Protein AF-0000000084639837 (afdb_homodimer)

Nearest PDB structures (foldseek):
  6lum-assembly1_D  TM=9.456E-01  e=7.057E-13  Mycolicibacterium smegmatis MC2 51
  6lum-assembly1_N  TM=9.485E-01  e=2.756E-12  Mycolicibacterium smegmatis MC2 51
  2ws3-assembly3_D  TM=8.791E-01  e=2.686E-02  Escherichia coli
  2wdq-assembly3_H  TM=8.501E-01  e=2.178E-02  Escherichia coli
  2wu5-assembly1_H  TM=8.515E-01  e=2.983E-02  Escherichia coli

Foldseek 3Di:
DVVVVVVLVVLLVVLVVVLVVLVVVVQCQQQPNPNHVVPDDLVVLVVQLVDPVSLVSVLSNLLSVLSNVLSVVLVVLVVPPDDPVSNVVSNVVSVVVSVVSSVVVNCCSNPPDSPPD/DVVVVVVLVVLLVVLVVVLVVLVVVVQCQQQPNPNHVVPDDLVVLVVQLVDPVSLVSVLSNLLSVLSNVLSVVLVVLVVPPDDPVSNVVVNVVSVVVSVVSSVVVNCCSNPPDSPPD

Sequence (234 aa):
MPNFEKYAWLFMRFSGVVVVFLALGHLFIGLMWENGVYRIDFNYVAQRWSSPFWQTWDLLLLWLAQLHGGNGLRVIIDDYSRKDSTRFWLNSLLVVSIVFTLALGSYVLLTFDANISMPNFEKYAWLFMRFSGVVVVFLALGHLFIGLMWENGVYRIDFNYVAQRWSSPFWQTWDLLLLWLAQLHGGNGLRVIIDDYSRKDSTRFWLNSLLVVSIVFTLALGSYVLLTFDANIS

Solvent-accessible surface area (backbone atoms only — not comparable to full-atom values): 12714 Å² total; per-residue (Å²): 116,68,64,58,54,54,53,50,52,52,45,46,55,52,39,48,57,51,38,52,54,48,51,52,50,51,48,43,49,45,58,52,44,87,66,14,60,80,56,45,28,51,67,47,53,40,55,45,53,69,33,69,67,51,41,50,52,51,48,49,43,52,53,42,48,49,52,44,51,49,51,52,48,51,52,48,44,66,72,68,46,86,45,70,66,58,40,50,53,54,50,50,52,50,53,50,52,49,52,50,49,52,51,50,52,49,50,51,57,75,61,64,63,76,77,71,119,117,67,65,58,54,53,53,49,53,51,45,47,55,53,40,48,55,52,40,52,56,49,50,51,52,51,49,43,49,45,58,53,45,87,64,13,60,78,54,44,27,52,66,48,54,41,56,43,55,68,33,71,66,50,41,50,52,52,47,50,43,51,52,42,47,50,51,45,52,49,50,51,47,49,54,50,45,66,72,67,47,86,46,69,66,58,41,49,53,54,50,50,53,49,52,50,52,50,51,51,50,52,50,50,53,49,49,50,57,74,60,65,61,76,75,72,119

InterPro domains:
  IPR000701 Succinate dehydrogenase/fumarate reductase type B, transmembrane subunit [PF01127] (6-103)
  IPR034804 Fumarate reductase/succinate dehydrogenase, transmembrane subunit [G3DSA:1.20.1300.10] (3-111)
  IPR034804 Fumarate reductase/succinate dehydrogenase, transmembrane subunit [SSF81343] (1-113)

Secondary structure (DSSP, 8-state):
-HHHHHHHHHHHHHHHHHHHHHHHHHHHHHHTSTTGGGG-SHHHHHHHHHSHHHHHHHHHHHHHHHHHHHHHHHHHHHHH--SHHHHHHHHHHHHHHHHHHHHHHHHHHHH--TT--/-HHHHHHHHHHHHHHHHHHHHHHHHHHHHHHTSTTGGGG-SHHHHHHHHHSHHHHHHHHHHHHHHHHHHHHHHHHHHHHH--SHHHHHHHHHHHHHHHHHHHHHHHHHHHH--TT--

Organism: NCBI:txid1299332

pLDDT: mean 92.13, std 10.23, range [36.84, 98.81]

Structure (mmCIF, N/CA/C/O backbone):
data_AF-0000000084639837-model_v1
#
loop_
_entity.id
_entity.type
_entity.pdbx_description
1 polymer 'Succinate dehydrogenase/Fumarate reductase transmembrane subunit'
#
loop_
_atom_site.group_PDB
_atom_site.id
_atom_site.type_symbol
_atom_site.label_atom_id
_atom_site.label_alt_id
_atom_site.label_comp_id
_atom_site.label_asym_id
_atom_site.label_entity_id
_atom_site.label_seq_id
_atom_site.pdbx_PDB_ins_code
_atom_site.Cartn_x
_atom_site.Cartn_y
_atom_site.Cartn_z
_atom_site.occupancy
_atom_site.B_iso_or_equiv
_atom_site.auth_seq_id
_atom_site.auth_comp_id
_atom_site.auth_asym_id
_atom_site.auth_atom_id
_atom_site.pdbx_PDB_model_num
ATOM 1 N N . MET A 1 1 ? -0.105 -28.938 4.812 1 59.28 1 MET A N 1
ATOM 2 C CA . MET A 1 1 ? -1.104 -27.984 5.277 1 59.28 1 MET A CA 1
ATOM 3 C C . MET A 1 1 ? -1.884 -27.391 4.102 1 59.28 1 MET A C 1
ATOM 5 O O . MET A 1 1 ? -1.521 -26.344 3.568 1 59.28 1 MET A O 1
ATOM 9 N N . PRO A 1 2 ? -2.285 -28.203 3.352 1 71.44 2 PRO A N 1
ATOM 10 C CA . PRO A 1 2 ? -2.98 -27.891 2.098 1 71.44 2 PRO A CA 1
ATOM 11 C C . PRO A 1 2 ? -4.129 -26.906 2.285 1 71.44 2 PRO A C 1
ATOM 13 O O . PRO A 1 2 ? -4.312 -26.016 1.461 1 71.44 2 PRO A O 1
ATOM 16 N N . ASN A 1 3 ? -4.656 -26.984 3.35 1 92.56 3 ASN A N 1
ATOM 17 C CA . ASN A 1 3 ? -5.824 -26.141 3.582 1 92.56 3 ASN A CA 1
ATOM 18 C C . ASN A 1 3 ? -5.422 -24.688 3.83 1 92.56 3 ASN A C 1
ATOM 20 O O . ASN A 1 3 ? -6.074 -23.766 3.338 1 92.56 3 ASN A O 1
ATOM 24 N N . PHE A 1 4 ? -4.277 -24.516 4.504 1 93.25 4 PHE A N 1
ATOM 25 C CA . PHE A 1 4 ? -3.82 -23.156 4.793 1 93.25 4 PHE A CA 1
ATOM 26 C C . PHE A 1 4 ? -3.506 -22.406 3.508 1 93.25 4 PHE A C 1
ATOM 28 O O . PHE A 1 4 ? -3.912 -21.266 3.34 1 93.25 4 PHE A O 1
ATOM 35 N N . GLU A 1 5 ? -2.877 -23.062 2.561 1 94.44 5 GLU A N 1
ATOM 36 C CA . GLU A 1 5 ? -2.471 -22.406 1.319 1 94.44 5 GLU A CA 1
ATOM 37 C C . GLU A 1 5 ? -3.682 -22.031 0.473 1 94.44 5 GLU A C 1
ATOM 39 O O . GLU A 1 5 ? -3.664 -21.016 -0.225 1 94.44 5 GLU A O 1
ATOM 44 N N . LYS A 1 6 ? -4.629 -22.859 0.496 1 96.69 6 LYS A N 1
ATOM 45 C CA . LYS A 1 6 ? -5.863 -22.531 -0.207 1 96.69 6 LYS A CA 1
ATOM 46 C C . LYS A 1 6 ? -6.492 -21.25 0.35 1 96.69 6 LYS A C 1
ATOM 48 O O . LYS A 1 6 ? -6.875 -20.359 -0.408 1 96.69 6 LYS A O 1
ATOM 53 N N . TYR A 1 7 ? -6.613 -21.156 1.659 1 96.69 7 TYR A N 1
ATOM 54 C CA . TYR A 1 7 ? -7.227 -19.984 2.279 1 96.69 7 TYR A CA 1
ATOM 55 C C . TYR A 1 7 ? -6.336 -18.75 2.135 1 96.69 7 TYR A C 1
ATOM 57 O O . TYR A 1 7 ? -6.832 -17.641 2.014 1 96.69 7 TYR A O 1
ATOM 65 N N . ALA A 1 8 ? -5.051 -19.016 2.154 1 96.62 8 ALA A N 1
ATOM 66 C CA . ALA A 1 8 ? -4.125 -17.906 1.914 1 96.62 8 ALA A CA 1
ATOM 67 C C . ALA A 1 8 ? -4.273 -17.359 0.496 1 96.62 8 ALA A C 1
ATOM 69 O O . ALA A 1 8 ? -4.207 -16.156 0.279 1 96.62 8 ALA A O 1
ATOM 70 N N . TRP A 1 9 ? -4.43 -18.266 -0.372 1 97.12 9 TRP A N 1
ATOM 71 C CA . TRP A 1 9 ? -4.641 -17.891 -1.768 1 97.12 9 TRP A CA 1
ATOM 72 C C . TRP A 1 9 ? -5.914 -17.062 -1.924 1 97.12 9 TRP A C 1
ATOM 74 O O . TRP A 1 9 ? -5.91 -16.031 -2.592 1 97.12 9 TRP A O 1
ATOM 84 N N . LEU A 1 10 ? -6.957 -17.484 -1.324 1 97.44 10 LEU A N 1
ATOM 85 C CA . LEU A 1 10 ? -8.219 -16.766 -1.357 1 97.44 10 LEU A CA 1
ATOM 86 C C . LEU A 1 10 ? -8.086 -15.414 -0.664 1 97.44 10 LEU A C 1
ATOM 88 O O . LEU A 1 10 ? -8.609 -14.406 -1.152 1 97.44 10 LEU A O 1
ATOM 92 N N . PHE A 1 11 ? -7.418 -15.422 0.421 1 98.5 11 PHE A N 1
ATOM 93 C CA . PHE A 1 11 ? -7.188 -14.188 1.165 1 98.5 11 PHE A CA 1
ATOM 94 C C . PHE A 1 11 ? -6.461 -13.164 0.303 1 98.5 11 PHE A C 1
ATOM 96 O O . PHE A 1 11 ? -6.812 -11.977 0.304 1 98.5 11 PHE A O 1
ATOM 103 N N . MET A 1 12 ? -5.492 -13.547 -0.444 1 98.44 12 MET A N 1
ATOM 104 C CA . MET A 1 12 ? -4.715 -12.648 -1.291 1 98.44 12 MET A CA 1
ATOM 105 C C . MET A 1 12 ? -5.598 -12 -2.354 1 98.44 12 MET A C 1
ATOM 107 O O . MET A 1 12 ? -5.473 -10.805 -2.627 1 98.44 12 MET A O 1
ATOM 111 N N . ARG A 1 13 ? -6.469 -12.766 -2.881 1 98.06 13 ARG A N 1
ATOM 112 C CA . ARG A 1 13 ? -7.375 -12.234 -3.898 1 98.06 13 ARG A CA 1
ATOM 113 C C . ARG A 1 13 ? -8.367 -11.258 -3.289 1 98.06 13 ARG A C 1
ATOM 115 O O . ARG A 1 13 ? -8.547 -10.148 -3.793 1 98.06 13 ARG A O 1
ATOM 122 N N . PHE A 1 14 ? -8.938 -11.633 -2.176 1 98.19 14 PHE A N 1
ATOM 123 C CA . PHE A 1 14 ? -9.922 -10.781 -1.523 1 98.19 14 PHE A CA 1
ATOM 124 C C . PHE A 1 14 ? -9.273 -9.508 -0.994 1 98.19 14 PHE A C 1
ATOM 126 O O . PHE A 1 14 ? -9.758 -8.406 -1.263 1 98.19 14 PHE A O 1
ATOM 133 N N . SER A 1 15 ? -8.219 -9.641 -0.305 1 98.56 15 SER A N 1
ATOM 134 C CA . SER A 1 15 ? -7.559 -8.477 0.275 1 98.56 15 SER A CA 1
ATOM 135 C C . SER A 1 15 ? -6.988 -7.566 -0.81 1 98.56 15 SER A C 1
ATOM 137 O O . SER A 1 15 ? -7 -6.344 -0.667 1 98.56 15 SER A O 1
ATOM 139 N N . GLY A 1 16 ? -6.539 -8.195 -1.881 1 98.19 16 GLY A N 1
ATOM 140 C CA . GLY A 1 16 ? -6.051 -7.383 -2.984 1 98.19 16 GLY A CA 1
ATOM 141 C C . GLY A 1 16 ? -7.102 -6.441 -3.545 1 98.19 16 GLY A C 1
ATOM 142 O O . GLY A 1 16 ? -6.832 -5.262 -3.766 1 98.19 16 GLY A O 1
ATOM 143 N N . VAL A 1 17 ? -8.258 -6.941 -3.732 1 98.12 17 VAL A N 1
ATOM 144 C CA . VAL A 1 17 ? -9.359 -6.141 -4.266 1 98.12 17 VAL A CA 1
ATOM 145 C C . VAL A 1 17 ? -9.719 -5.031 -3.279 1 98.12 17 VAL A C 1
ATOM 147 O O . VAL A 1 17 ? -9.836 -3.865 -3.664 1 98.12 17 VAL A O 1
ATOM 150 N N . VAL A 1 18 ? -9.828 -5.367 -2.074 1 98.38 18 VAL A N 1
ATOM 151 C CA . VAL A 1 18 ? -10.25 -4.41 -1.056 1 98.38 18 VAL A CA 1
ATOM 152 C C . VAL A 1 18 ? -9.172 -3.348 -0.868 1 98.38 18 VAL A C 1
ATOM 154 O O . VAL A 1 18 ? -9.477 -2.156 -0.768 1 98.38 18 VAL A O 1
ATOM 157 N N . VAL A 1 19 ? -7.953 -3.736 -0.873 1 98.56 19 VAL A N 1
ATOM 158 C CA . VAL A 1 19 ? -6.855 -2.803 -0.634 1 98.56 19 VAL A CA 1
ATOM 159 C C . VAL A 1 19 ? -6.758 -1.815 -1.795 1 98.56 19 VAL A C 1
ATOM 161 O O . VAL A 1 19 ? -6.477 -0.632 -1.589 1 98.56 19 VAL A O 1
ATOM 164 N N . VAL A 1 20 ? -7 -2.264 -2.994 1 97.5 20 VAL A N 1
ATOM 165 C CA . VAL A 1 20 ? -6.953 -1.348 -4.129 1 97.5 20 VAL A CA 1
ATOM 166 C C . VAL A 1 20 ? -8.023 -0.271 -3.973 1 97.5 20 VAL A C 1
ATOM 168 O O . VAL A 1 20 ? -7.754 0.916 -4.176 1 97.5 20 VAL A O 1
ATOM 171 N N . PHE A 1 21 ? -9.156 -0.626 -3.568 1 96.62 21 PHE A N 1
ATOM 172 C CA . PHE A 1 21 ? -10.234 0.335 -3.357 1 96.62 21 PHE A CA 1
ATOM 173 C C . PHE A 1 21 ? -9.891 1.286 -2.217 1 96.62 21 PHE A C 1
ATOM 175 O O . PHE A 1 21 ? -10.062 2.5 -2.342 1 96.62 21 PHE A O 1
ATOM 182 N N . LEU A 1 22 ? -9.422 0.796 -1.147 1 98.12 22 LEU A N 1
ATOM 183 C CA . LEU A 1 22 ? -9.094 1.608 0.02 1 98.12 22 LEU A CA 1
ATOM 184 C C . LEU A 1 22 ? -7.926 2.539 -0.278 1 98.12 22 LEU A C 1
ATOM 186 O O . LEU A 1 22 ? -7.926 3.699 0.141 1 98.12 22 LEU A O 1
ATOM 190 N N . ALA A 1 23 ? -6.941 1.998 -0.972 1 96.75 23 ALA A N 1
ATOM 191 C CA . ALA A 1 23 ? -5.746 2.781 -1.275 1 96.75 23 ALA A CA 1
ATOM 192 C C . ALA A 1 23 ? -6.062 3.904 -2.258 1 96.75 23 ALA A C 1
ATOM 194 O O . ALA A 1 23 ? -5.598 5.035 -2.088 1 96.75 23 ALA A O 1
ATOM 195 N N . LEU A 1 24 ? -6.848 3.629 -3.268 1 95.62 24 LEU A N 1
ATOM 196 C CA . LEU A 1 24 ? -7.238 4.664 -4.223 1 95.62 24 LEU A CA 1
ATOM 197 C C . LEU A 1 24 ? -8.086 5.738 -3.545 1 95.62 24 LEU A C 1
ATOM 199 O O . LEU A 1 24 ? -7.922 6.926 -3.824 1 95.62 24 LEU A O 1
ATOM 203 N N . GLY A 1 25 ? -9.008 5.328 -2.703 1 94.06 25 GLY A N 1
ATOM 204 C CA . GLY A 1 25 ? -9.758 6.293 -1.919 1 94.06 25 GLY A CA 1
ATOM 205 C C . GLY A 1 25 ? -8.875 7.145 -1.022 1 94.06 25 GLY A C 1
ATOM 206 O O . GLY A 1 25 ? -9.078 8.359 -0.919 1 94.06 25 GLY A O 1
ATOM 207 N N . HIS A 1 26 ? -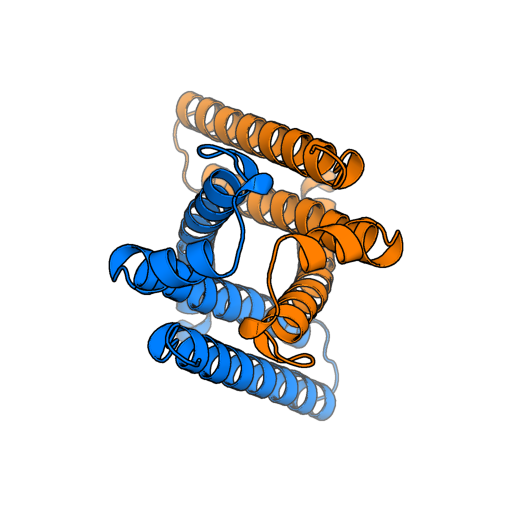7.949 6.527 -0.359 1 94.38 26 HIS A N 1
ATOM 208 C CA . HIS A 1 26 ? -6.996 7.223 0.495 1 94.38 26 HIS A CA 1
ATOM 209 C C . HIS A 1 26 ? -6.211 8.266 -0.292 1 94.38 26 HIS A C 1
ATOM 211 O O . HIS A 1 26 ? -6.086 9.414 0.145 1 94.38 26 HIS A O 1
ATOM 217 N N . LEU A 1 27 ? -5.734 7.91 -1.479 1 93.44 27 LEU A N 1
ATOM 218 C CA . LEU A 1 27 ? -4.965 8.828 -2.312 1 93.44 27 LEU A CA 1
ATOM 219 C C . LEU A 1 27 ? -5.852 9.953 -2.842 1 93.44 27 LEU A C 1
ATOM 221 O O . LEU A 1 27 ? -5.438 11.109 -2.869 1 93.44 27 LEU A O 1
ATOM 225 N N . PHE A 1 28 ? -7.043 9.578 -3.275 1 90.12 28 PHE A N 1
ATOM 226 C CA . PHE A 1 28 ? -7.965 10.578 -3.809 1 90.12 28 PHE A CA 1
ATOM 227 C C . PHE A 1 28 ? -8.273 11.641 -2.76 1 90.12 28 PHE A C 1
ATOM 229 O O . PHE A 1 28 ? -8.188 12.836 -3.037 1 90.12 28 PHE A O 1
ATOM 236 N N . ILE A 1 29 ? -8.562 11.258 -1.601 1 89 29 ILE A N 1
ATOM 237 C CA . ILE A 1 29 ? -8.906 12.172 -0.521 1 89 29 ILE A CA 1
ATOM 238 C C . ILE A 1 29 ? -7.684 13 -0.131 1 89 29 ILE A C 1
ATOM 240 O O . ILE A 1 29 ? -7.789 14.203 0.099 1 89 29 ILE A O 1
ATOM 244 N N . GLY A 1 30 ? -6.52 12.422 -0.066 1 87.44 30 GLY A N 1
ATOM 245 C CA . GLY A 1 30 ? -5.309 13.109 0.347 1 87.44 30 GLY A CA 1
ATOM 246 C C . GLY A 1 30 ? -4.77 14.055 -0.708 1 87.44 30 GLY A C 1
ATOM 247 O O . GLY A 1 30 ? -4.207 15.102 -0.382 1 87.44 30 GLY A O 1
ATOM 248 N N . LEU A 1 31 ? -5.09 13.797 -1.998 1 84.56 31 LEU A N 1
ATOM 249 C CA . LEU A 1 31 ? -4.434 14.555 -3.057 1 84.56 31 LEU A CA 1
ATOM 250 C C . LEU A 1 31 ? -5.414 15.5 -3.738 1 84.56 31 LEU A C 1
ATOM 252 O O . LEU A 1 31 ? -5.02 16.562 -4.242 1 84.56 31 LEU A O 1
ATOM 256 N N . MET A 1 32 ? -6.684 15.117 -3.691 1 81.31 32 MET A N 1
ATOM 257 C CA . MET A 1 32 ? -7.57 15.828 -4.609 1 81.31 32 MET A CA 1
ATOM 258 C C . MET A 1 32 ? -8.766 16.406 -3.869 1 81.31 32 MET A C 1
ATOM 260 O O . MET A 1 32 ? -9.312 17.438 -4.273 1 81.31 32 MET A O 1
ATOM 264 N N . TRP A 1 33 ? -9.195 15.68 -3 1 85.38 33 TRP A N 1
ATOM 265 C CA . TRP A 1 33 ? -10.438 16.078 -2.348 1 85.38 33 TRP A CA 1
ATOM 266 C C . TRP A 1 33 ? -10.266 17.422 -1.645 1 85.38 33 TRP A C 1
ATOM 268 O O . TRP A 1 33 ? -9.328 17.609 -0.866 1 85.38 33 TRP A O 1
ATOM 278 N N . GLU A 1 34 ? -11.227 18.391 -2.035 1 88.44 34 GLU A N 1
ATOM 279 C CA . GLU A 1 34 ? -11.156 19.75 -1.506 1 88.44 34 GLU A CA 1
ATOM 280 C C . GLU A 1 34 ? -9.805 20.391 -1.826 1 88.44 34 GLU A C 1
ATOM 282 O O . GLU A 1 34 ? -9.445 20.547 -2.996 1 88.44 34 GLU A O 1
ATOM 287 N N . ASN A 1 35 ? -8.969 20.719 -0.899 1 84.5 35 ASN A N 1
ATOM 288 C CA . ASN A 1 35 ? -7.676 21.344 -1.157 1 84.5 35 ASN A CA 1
ATOM 289 C C . ASN A 1 35 ? -6.543 20.312 -1.147 1 84.5 35 ASN A C 1
ATOM 291 O O . ASN A 1 35 ? -5.367 20.688 -1.197 1 84.5 35 ASN A O 1
ATOM 295 N N . GLY A 1 36 ? -7.031 19.125 -1.068 1 81.38 36 GLY A N 1
ATOM 296 C CA . GLY A 1 36 ? -6.062 18.031 -1.179 1 81.38 36 GLY A CA 1
ATOM 297 C C . GLY A 1 36 ? -4.934 18.141 -0.172 1 81.38 36 GLY A C 1
ATOM 298 O O . GLY A 1 36 ? -5.176 18.312 1.024 1 81.38 36 GLY A O 1
ATOM 299 N N . VAL A 1 37 ? -3.727 18.062 -0.709 1 79.38 37 VAL A N 1
ATOM 300 C CA . VAL A 1 37 ? -2.537 17.984 0.134 1 79.38 37 VAL A CA 1
ATOM 301 C C . VAL A 1 37 ? -2.342 19.297 0.874 1 79.38 37 VAL A C 1
ATOM 303 O O . VAL A 1 37 ? -1.727 19.344 1.942 1 79.38 37 VAL A O 1
ATOM 306 N N . TYR A 1 38 ? -2.947 20.406 0.472 1 82.94 38 TYR A N 1
ATOM 307 C CA . TYR A 1 38 ? -2.693 21.719 1.038 1 82.94 38 TYR A CA 1
ATOM 308 C C . TYR A 1 38 ? -3.506 21.938 2.311 1 82.94 38 TYR A C 1
ATOM 310 O O . TYR A 1 38 ? -3.223 22.844 3.088 1 82.94 38 TYR A O 1
ATOM 318 N N . ARG A 1 39 ? -4.422 21.016 2.498 1 83.69 39 ARG A N 1
ATOM 319 C CA . ARG A 1 39 ? -5.234 21.172 3.701 1 83.69 39 ARG A CA 1
ATOM 320 C C . ARG A 1 39 ? -4.684 20.312 4.844 1 83.69 39 ARG A C 1
ATOM 322 O O . ARG A 1 39 ? -5.203 20.359 5.961 1 83.69 39 ARG A O 1
ATOM 329 N N . ILE A 1 40 ? -3.754 19.547 4.504 1 78.44 40 ILE A N 1
ATOM 330 C CA . ILE A 1 40 ? -3.314 18.562 5.492 1 78.44 40 ILE A CA 1
ATOM 331 C C . ILE A 1 40 ? -2.502 19.266 6.582 1 78.44 40 ILE A C 1
ATOM 333 O O . ILE A 1 40 ? -1.454 19.844 6.305 1 78.44 40 ILE A O 1
ATOM 337 N N . ASP A 1 41 ? -3.061 19.234 7.723 1 79.38 41 ASP A N 1
ATOM 338 C CA . ASP A 1 41 ? -2.408 19.672 8.953 1 79.38 41 ASP A CA 1
ATOM 339 C C . ASP A 1 41 ? -2.896 18.875 10.156 1 79.38 41 ASP A C 1
ATOM 341 O O . ASP A 1 41 ? -3.648 17.906 10 1 79.38 41 ASP A O 1
ATOM 345 N N . PHE A 1 42 ? -2.348 19.234 11.211 1 77.44 42 PHE A N 1
ATOM 346 C CA . PHE A 1 42 ? -2.668 18.484 12.414 1 77.44 42 PHE A CA 1
ATOM 347 C C . PHE A 1 42 ? -4.172 18.469 12.664 1 77.44 42 PHE A C 1
ATOM 349 O O . PHE A 1 42 ? -4.734 17.422 13.023 1 77.44 42 PHE A O 1
ATOM 356 N N . ASN A 1 43 ? -4.742 19.594 12.477 1 82.5 43 ASN A N 1
ATOM 357 C CA . ASN A 1 43 ? -6.176 19.688 12.727 1 82.5 43 ASN A CA 1
ATOM 358 C C . ASN A 1 43 ? -6.965 18.781 11.773 1 82.5 43 ASN A C 1
ATOM 360 O O . ASN A 1 43 ? -7.965 18.188 12.172 1 82.5 43 ASN A O 1
ATOM 364 N N . TYR A 1 44 ? -6.559 18.688 10.633 1 84.62 44 TYR A N 1
ATOM 365 C CA . TYR A 1 44 ? -7.184 17.797 9.656 1 84.62 44 TYR A CA 1
ATOM 366 C C . TYR A 1 44 ? -7.074 16.344 10.086 1 84.62 44 TYR A C 1
ATOM 368 O O . TYR A 1 44 ? -8.062 15.609 10.078 1 84.62 44 TYR A O 1
ATOM 376 N N . VAL A 1 45 ? -5.898 15.969 10.5 1 83.62 45 VAL A N 1
ATOM 377 C CA . VAL A 1 45 ? -5.684 14.586 10.93 1 83.62 45 VAL A CA 1
ATOM 378 C C . VAL A 1 45 ? -6.523 14.289 12.172 1 83.62 45 VAL A C 1
ATOM 380 O O . VAL A 1 45 ? -7.148 13.234 12.266 1 83.62 45 VAL A O 1
ATOM 383 N N . ALA A 1 46 ? -6.57 15.25 13.031 1 85.25 46 ALA A N 1
ATOM 384 C CA . ALA A 1 46 ? -7.332 15.094 14.266 1 85.25 46 ALA A CA 1
ATOM 385 C C . ALA A 1 46 ? -8.82 14.938 13.977 1 85.25 46 ALA A C 1
ATOM 387 O O . ALA A 1 46 ? -9.484 14.07 14.547 1 85.25 46 ALA A O 1
ATOM 388 N N . GLN A 1 47 ? -9.281 15.719 13.117 1 87.75 47 GLN A N 1
ATOM 389 C CA . GLN A 1 47 ? -10.688 15.648 12.758 1 87.75 47 GLN A CA 1
ATOM 390 C C . GLN A 1 47 ? -11.023 14.336 12.055 1 87.75 47 GLN A C 1
ATOM 392 O O . GLN A 1 47 ? -12.047 13.711 12.352 1 87.75 47 GLN A O 1
ATOM 397 N N . ARG A 1 48 ? -10.195 13.953 11.25 1 89.44 48 ARG A N 1
ATOM 398 C CA . ARG A 1 48 ? -10.398 12.711 10.516 1 89.44 48 ARG A CA 1
ATOM 399 C C . ARG A 1 48 ? -10.414 11.516 11.461 1 89.44 48 ARG A C 1
ATOM 401 O O . ARG A 1 48 ? -11.305 10.664 11.383 1 89.44 48 ARG A O 1
ATOM 408 N N . TRP A 1 49 ? -9.516 11.477 12.375 1 91.56 49 TRP A N 1
ATOM 409 C CA . TRP A 1 49 ? -9.367 10.32 13.25 1 91.56 49 TRP A CA 1
ATOM 410 C C . TRP A 1 49 ? -10.344 10.391 14.422 1 91.56 49 TRP A C 1
ATOM 412 O O . TRP A 1 49 ? -10.438 9.453 15.211 1 91.56 49 TRP A O 1
ATOM 422 N N . SER A 1 50 ? 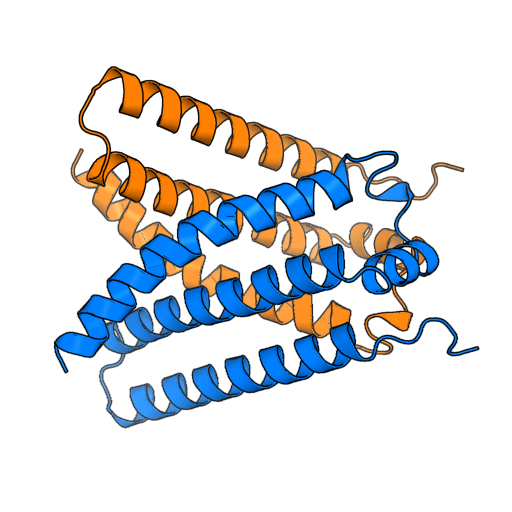-11.086 11.445 14.516 1 91.94 50 SER A N 1
ATOM 423 C CA . SER A 1 50 ? -12.188 11.492 15.469 1 91.94 50 SER A CA 1
ATOM 424 C C . SER A 1 50 ? -13.438 10.812 14.906 1 91.94 50 SER A C 1
ATOM 426 O O . SER A 1 50 ? -14.375 10.508 15.648 1 91.94 50 SER A O 1
ATOM 428 N N . SER A 1 51 ? -13.477 10.57 13.648 1 94.06 51 SER A N 1
ATOM 429 C CA . SER A 1 51 ? -14.594 9.914 12.961 1 94.06 51 SER A CA 1
ATOM 430 C C . SER A 1 51 ? -14.438 8.398 12.969 1 94.06 51 SER A C 1
ATOM 432 O O . SER A 1 51 ? -13.422 7.871 12.5 1 94.06 51 SER A O 1
ATOM 434 N N . PRO A 1 52 ? -15.484 7.641 13.391 1 94.94 52 PRO A N 1
ATOM 435 C CA . PRO A 1 52 ? -15.398 6.18 13.352 1 94.94 52 PRO A CA 1
ATOM 436 C C . PRO A 1 52 ? -15.25 5.633 11.93 1 94.94 52 PRO A C 1
ATOM 438 O O . PRO A 1 52 ? -14.602 4.605 11.727 1 94.94 52 PRO A O 1
ATOM 441 N N . PHE A 1 53 ? -15.82 6.316 11 1 96.5 53 PHE A N 1
ATOM 442 C CA . PHE A 1 53 ? -15.734 5.883 9.609 1 96.5 53 PHE A CA 1
ATOM 443 C C . PHE A 1 53 ? -14.289 5.906 9.125 1 96.5 53 PHE A C 1
ATOM 445 O O . PHE A 1 53 ? -13.781 4.898 8.617 1 96.5 53 PHE A O 1
ATOM 452 N N . TRP A 1 54 ? -13.641 6.98 9.344 1 95 54 TRP A N 1
ATOM 453 C CA . TRP A 1 54 ? -12.281 7.129 8.844 1 95 54 TRP A CA 1
ATOM 454 C C . TRP A 1 54 ? -11.305 6.281 9.648 1 95 54 TRP A C 1
ATOM 456 O O . TRP A 1 54 ? -10.32 5.77 9.109 1 95 54 TRP A O 1
ATOM 466 N N . GLN A 1 55 ? -11.578 6.121 10.906 1 95.5 55 GLN A N 1
ATOM 467 C CA . GLN A 1 55 ? -10.773 5.195 11.695 1 95.5 55 GLN A CA 1
ATOM 468 C C . GLN A 1 55 ? -10.852 3.781 11.125 1 95.5 55 GLN A C 1
ATOM 470 O O . GLN A 1 55 ? -9.828 3.109 10.984 1 95.5 55 GLN A O 1
ATOM 475 N N . THR A 1 56 ? -12.07 3.385 10.828 1 97.56 56 THR A N 1
ATOM 476 C CA . THR A 1 56 ? -12.266 2.047 10.281 1 97.56 56 THR A CA 1
ATOM 477 C C . THR A 1 56 ? -11.578 1.913 8.922 1 97.56 56 THR A C 1
ATOM 479 O O . THR A 1 56 ? -10.922 0.906 8.656 1 97.56 56 THR A O 1
ATOM 482 N N . TRP A 1 57 ? -11.688 2.941 8.117 1 98 57 TRP A N 1
ATOM 483 C CA . TRP A 1 57 ? -11.047 2.949 6.805 1 98 57 TRP A CA 1
ATOM 484 C C . TRP A 1 57 ? -9.547 2.734 6.934 1 98 57 TRP A C 1
ATOM 486 O O . TRP A 1 57 ? -8.977 1.855 6.281 1 98 57 TRP A O 1
ATOM 496 N N . ASP A 1 58 ? -8.977 3.488 7.824 1 97.06 58 ASP A N 1
ATOM 497 C CA . ASP A 1 58 ? -7.523 3.457 7.961 1 97.06 58 ASP A CA 1
ATOM 498 C C . ASP A 1 58 ? -7.066 2.168 8.641 1 97.06 58 ASP A C 1
ATOM 500 O O . ASP A 1 58 ? -5.996 1.64 8.32 1 97.06 58 ASP A O 1
ATOM 504 N N . LEU A 1 59 ? -7.863 1.656 9.539 1 97.94 59 LEU A N 1
ATOM 505 C CA . LEU A 1 59 ? -7.527 0.383 10.164 1 97.94 59 LEU A CA 1
ATOM 506 C C . LEU A 1 59 ? -7.602 -0.758 9.156 1 97.94 59 LEU A C 1
ATOM 508 O O . LEU A 1 59 ? -6.727 -1.627 9.133 1 97.94 59 LEU A O 1
ATOM 512 N N . LEU A 1 60 ? -8.641 -0.723 8.359 1 98.69 60 LEU A N 1
ATOM 513 C CA . LEU A 1 60 ? -8.766 -1.759 7.336 1 98.69 60 LEU A CA 1
ATOM 514 C C . LEU A 1 60 ? -7.598 -1.697 6.355 1 98.69 60 LEU A C 1
ATOM 516 O O . LEU A 1 60 ? -7.035 -2.73 5.988 1 98.69 60 LEU A O 1
ATOM 520 N N . LEU A 1 61 ? -7.281 -0.504 5.938 1 98.56 61 LEU A N 1
ATOM 521 C CA . LEU A 1 61 ? -6.156 -0.356 5.02 1 98.56 61 LEU A CA 1
ATOM 522 C C . LEU A 1 61 ? -4.867 -0.877 5.648 1 98.56 61 LEU A C 1
ATOM 524 O O . LEU A 1 61 ? -4.125 -1.631 5.016 1 98.56 61 LEU A O 1
ATOM 528 N N . LEU A 1 62 ? -4.637 -0.555 6.902 1 98.31 62 LEU A N 1
ATOM 529 C CA . LEU A 1 62 ? -3.436 -0.971 7.617 1 98.31 62 LEU A CA 1
ATOM 530 C C . LEU A 1 62 ? -3.379 -2.488 7.75 1 98.31 62 LEU A C 1
ATOM 532 O O . LEU A 1 62 ? -2.389 -3.113 7.363 1 98.31 62 LEU A O 1
ATOM 536 N N . TRP A 1 63 ? -4.434 -3.107 8.18 1 98.75 63 TRP A N 1
ATOM 537 C CA . TRP A 1 63 ? -4.449 -4.535 8.477 1 98.75 63 TRP A CA 1
ATOM 538 C C . TRP A 1 63 ? -4.398 -5.359 7.191 1 98.75 63 TRP A C 1
ATOM 540 O O . TRP A 1 63 ? -3.605 -6.297 7.074 1 98.75 63 TRP A O 1
ATOM 550 N N . LEU A 1 64 ? -5.188 -5.02 6.277 1 98.81 64 LEU A N 1
ATOM 551 C CA . LEU A 1 64 ? -5.234 -5.812 5.055 1 98.81 64 LEU A CA 1
ATOM 552 C C . LEU A 1 64 ? -3.957 -5.637 4.238 1 98.81 64 LEU A C 1
ATOM 554 O O . LEU A 1 64 ? -3.457 -6.594 3.645 1 98.81 64 LEU A O 1
ATOM 558 N N . ALA A 1 65 ? -3.432 -4.438 4.184 1 98.38 65 ALA A N 1
ATOM 559 C CA . ALA A 1 65 ? -2.186 -4.223 3.451 1 98.38 65 ALA A CA 1
ATOM 560 C C . ALA A 1 65 ? -1.03 -4.98 4.102 1 98.38 65 ALA A C 1
ATOM 562 O O . ALA A 1 65 ? -0.243 -5.633 3.412 1 98.38 65 ALA A O 1
ATOM 563 N N . GLN A 1 66 ? -0.944 -4.941 5.398 1 98.38 66 GLN A N 1
ATOM 564 C CA . GLN A 1 66 ? 0.156 -5.59 6.109 1 98.38 66 GLN A CA 1
ATOM 565 C C . GLN A 1 66 ? 0.065 -7.109 5.992 1 98.38 66 GLN A C 1
ATOM 567 O O . GLN A 1 66 ? 1.072 -7.781 5.766 1 98.38 66 GLN A O 1
ATOM 572 N N . LEU A 1 67 ? -1.079 -7.629 6.125 1 98.62 67 LEU A N 1
ATOM 573 C CA . LEU A 1 67 ? -1.239 -9.078 6.043 1 98.62 67 LEU A CA 1
ATOM 574 C C . LEU A 1 67 ? -1.099 -9.562 4.605 1 98.62 67 LEU A C 1
ATOM 576 O O . LEU A 1 67 ? -0.528 -10.625 4.355 1 98.62 67 LEU A O 1
ATOM 580 N N . HIS A 1 68 ? -1.615 -8.812 3.689 1 98.69 68 HIS A N 1
ATOM 581 C CA . HIS A 1 68 ? -1.428 -9.117 2.275 1 98.69 68 HIS A CA 1
ATOM 582 C C . HIS A 1 68 ? 0.052 -9.133 1.907 1 98.69 68 HIS A C 1
ATOM 584 O O . HIS A 1 68 ? 0.547 -10.125 1.36 1 98.69 68 HIS A O 1
ATOM 590 N N . GLY A 1 69 ? 0.766 -8.086 2.203 1 98.12 69 GLY A N 1
ATOM 591 C CA . GLY A 1 69 ? 2.193 -8.016 1.93 1 98.12 69 GLY A CA 1
ATOM 592 C C . GLY A 1 69 ? 2.998 -9.047 2.699 1 98.12 69 GLY A C 1
ATOM 593 O O . GLY A 1 69 ? 3.967 -9.602 2.176 1 98.12 69 GLY A O 1
ATOM 594 N N . GLY A 1 70 ? 2.643 -9.203 3.93 1 98.06 70 GLY A N 1
ATOM 595 C CA . GLY A 1 70 ? 3.307 -10.227 4.727 1 98.06 70 GLY A CA 1
ATOM 596 C C . GLY A 1 70 ? 3.184 -11.617 4.137 1 98.06 70 GLY A C 1
ATOM 597 O O . GLY A 1 70 ? 4.16 -12.367 4.102 1 98.06 70 GLY A O 1
ATOM 598 N N . ASN A 1 71 ? 1.979 -11.922 3.705 1 98.38 71 ASN A N 1
ATOM 599 C CA . ASN A 1 71 ? 1.783 -13.227 3.09 1 98.38 71 ASN A CA 1
ATOM 600 C C . ASN A 1 71 ? 2.566 -13.359 1.786 1 98.38 71 ASN A C 1
ATOM 602 O O . ASN A 1 71 ? 3.086 -14.43 1.473 1 98.38 71 ASN A O 1
ATOM 606 N N . GLY A 1 72 ? 2.58 -12.32 1.012 1 97.88 72 GLY A N 1
ATOM 607 C CA . GLY A 1 72 ? 3.414 -12.336 -0.179 1 97.88 72 GLY A CA 1
ATOM 608 C C . GLY A 1 72 ? 4.879 -12.594 0.122 1 97.88 72 GLY A C 1
ATOM 609 O O . GLY A 1 72 ? 5.523 -13.398 -0.55 1 97.88 72 GLY A O 1
ATOM 610 N N . LEU A 1 73 ? 5.402 -11.961 1.08 1 98.31 73 LEU A N 1
ATOM 611 C CA . LEU A 1 73 ? 6.801 -12.141 1.452 1 98.31 73 LEU A CA 1
ATOM 612 C C . LEU A 1 73 ? 7.051 -13.539 1.991 1 98.31 73 LEU A C 1
ATOM 614 O O . LEU A 1 73 ? 8.117 -14.125 1.759 1 98.31 73 LEU A O 1
ATOM 618 N N . ARG A 1 74 ? 6.078 -13.984 2.75 1 98.38 74 ARG A N 1
ATOM 619 C CA . ARG A 1 74 ? 6.191 -15.352 3.234 1 98.38 74 ARG A CA 1
ATOM 620 C C . ARG A 1 74 ? 6.379 -16.328 2.076 1 98.38 74 ARG A C 1
ATOM 622 O O . ARG A 1 74 ? 7.207 -17.234 2.148 1 98.38 74 ARG A O 1
ATOM 629 N N . VAL A 1 75 ? 5.609 -16.141 0.989 1 97.56 75 VAL A N 1
ATOM 630 C CA . VAL A 1 75 ? 5.688 -17.016 -0.182 1 97.56 75 VAL A CA 1
ATOM 631 C C . VAL A 1 75 ? 7.066 -16.891 -0.828 1 97.56 75 VAL A C 1
ATOM 633 O O . VAL A 1 75 ? 7.68 -17.891 -1.202 1 97.56 75 VAL A O 1
ATOM 636 N N . ILE A 1 76 ? 7.547 -15.719 -0.877 1 97.94 76 ILE A N 1
ATOM 637 C CA . ILE A 1 76 ? 8.859 -15.484 -1.475 1 97.94 76 ILE A CA 1
ATOM 638 C C . ILE A 1 76 ? 9.938 -16.141 -0.618 1 97.94 76 ILE A C 1
ATOM 640 O O . ILE A 1 76 ? 10.844 -16.781 -1.143 1 97.94 76 ILE A O 1
ATOM 644 N N . ILE A 1 77 ? 9.898 -15.945 0.641 1 98 77 ILE A N 1
ATOM 645 C CA . ILE A 1 77 ? 10.844 -16.578 1.559 1 98 77 ILE A CA 1
ATOM 646 C C . ILE A 1 77 ? 10.82 -18.094 1.361 1 98 77 ILE A C 1
ATOM 648 O O . ILE A 1 77 ? 11.867 -18.734 1.262 1 98 77 ILE A O 1
ATOM 652 N N . ASP A 1 78 ? 9.625 -18.672 1.22 1 96.81 78 ASP A N 1
ATOM 653 C CA . ASP A 1 78 ? 9.461 -20.125 1.053 1 96.81 78 ASP A CA 1
ATOM 654 C C . ASP A 1 78 ? 10.055 -20.578 -0.275 1 96.81 78 ASP A C 1
ATOM 656 O O . ASP A 1 78 ? 10.641 -21.672 -0.353 1 96.81 78 ASP A O 1
ATOM 660 N N . ASP A 1 79 ? 10.016 -19.734 -1.18 1 97 79 ASP A N 1
ATOM 661 C CA . ASP A 1 79 ? 10.469 -20.109 -2.516 1 97 79 ASP A CA 1
ATOM 662 C C . ASP A 1 79 ? 11.992 -20.016 -2.625 1 97 79 ASP A C 1
ATOM 664 O O . ASP A 1 79 ? 12.609 -20.781 -3.375 1 97 79 ASP A O 1
ATOM 668 N N . TYR A 1 80 ? 12.594 -19.156 -1.832 1 96.94 80 TYR A N 1
ATOM 669 C CA . TYR A 1 80 ? 13.984 -18.828 -2.156 1 96.94 80 TYR A CA 1
ATOM 670 C C . TYR A 1 80 ? 14.914 -19.203 -1.013 1 96.94 80 TYR A C 1
ATOM 672 O O . TYR A 1 80 ? 16.141 -19.203 -1.171 1 96.94 80 TYR A O 1
ATOM 680 N N . SER A 1 81 ? 14.328 -19.5 0.132 1 97.38 81 SER A N 1
ATOM 681 C CA . SER A 1 81 ? 15.18 -19.938 1.232 1 97.38 81 SER A CA 1
ATOM 682 C C . SER A 1 81 ? 15.625 -21.391 1.045 1 97.38 81 SER A C 1
ATOM 684 O O . SER A 1 81 ? 14.789 -22.297 0.94 1 97.38 81 SER A O 1
ATOM 686 N N . ARG A 1 82 ? 16.922 -21.641 1.188 1 97.25 82 ARG A N 1
ATOM 687 C CA . ARG A 1 82 ? 17.484 -22.984 0.969 1 97.25 82 ARG A CA 1
ATOM 688 C C . ARG A 1 82 ? 17.734 -23.688 2.293 1 97.25 82 ARG A C 1
ATOM 690 O O . ARG A 1 82 ? 17.719 -24.922 2.357 1 97.25 82 ARG A O 1
ATOM 697 N N . LYS A 1 83 ? 18.125 -22.875 3.311 1 98.06 83 LYS A N 1
ATOM 698 C CA . LYS A 1 83 ? 18.422 -23.438 4.625 1 98.06 83 LYS A CA 1
ATOM 699 C C . LYS A 1 83 ? 17.266 -23.203 5.594 1 98.06 83 LYS A C 1
ATOM 701 O O . LYS A 1 83 ? 16.641 -22.141 5.57 1 98.06 83 LYS A O 1
ATOM 706 N N . ASP A 1 84 ? 17.109 -24.156 6.41 1 97.69 84 ASP A N 1
ATOM 707 C CA . ASP A 1 84 ? 16.047 -24.047 7.406 1 97.69 84 ASP A CA 1
ATOM 708 C C . ASP A 1 84 ? 16.281 -22.859 8.344 1 97.69 84 ASP A C 1
ATOM 710 O O . ASP A 1 84 ? 15.344 -22.172 8.75 1 97.69 84 ASP A O 1
ATOM 714 N N . SER A 1 85 ? 17.453 -22.641 8.68 1 98.19 85 SER A N 1
ATOM 715 C CA . SER A 1 85 ? 17.781 -21.547 9.578 1 98.19 85 SER A CA 1
ATOM 716 C C . SER A 1 85 ? 17.453 -20.203 8.938 1 98.19 85 SER A C 1
ATOM 718 O O . SER A 1 85 ? 16.875 -19.312 9.578 1 98.19 85 SER A O 1
ATOM 720 N N . THR A 1 86 ? 17.812 -20.031 7.672 1 98.31 86 THR A N 1
ATOM 721 C CA . THR A 1 86 ? 17.484 -18.812 6.938 1 98.31 86 THR A CA 1
ATOM 722 C C . THR A 1 86 ? 15.984 -18.594 6.887 1 98.31 86 THR A C 1
ATOM 724 O O . THR A 1 86 ? 15.5 -17.5 7.168 1 98.31 86 THR A O 1
ATOM 727 N N . ARG A 1 87 ? 15.258 -19.609 6.598 1 98.44 87 ARG A N 1
ATOM 728 C CA . ARG A 1 87 ? 13.805 -19.547 6.523 1 98.44 87 ARG A CA 1
ATOM 729 C C . ARG A 1 87 ? 13.203 -19.156 7.871 1 98.44 87 ARG A C 1
ATOM 731 O O . ARG A 1 87 ? 12.305 -18.312 7.93 1 98.44 87 ARG A O 1
ATOM 738 N N . PHE A 1 88 ? 13.766 -19.766 8.914 1 98.62 88 PHE A N 1
ATOM 739 C CA . PHE A 1 88 ? 13.289 -19.484 10.258 1 98.62 88 PHE A CA 1
ATOM 740 C C . PHE A 1 88 ? 13.508 -18.016 10.609 1 98.62 88 PHE A C 1
ATOM 742 O O . PHE A 1 88 ? 12.578 -17.328 11.047 1 98.62 88 PHE A O 1
ATOM 749 N N . TRP A 1 89 ? 14.633 -17.531 10.398 1 98.31 89 TRP A N 1
ATOM 750 C CA . TRP A 1 89 ? 14.969 -16.172 10.844 1 98.31 89 TRP A CA 1
ATOM 751 C C . TRP A 1 89 ? 14.25 -15.133 9.992 1 98.31 89 TRP A C 1
ATOM 753 O O . TRP A 1 89 ? 13.82 -14.094 10.5 1 98.31 89 TRP A O 1
ATOM 763 N N . LEU A 1 90 ? 14.125 -15.367 8.688 1 98.31 90 LEU A N 1
ATOM 764 C CA . LEU A 1 90 ? 13.414 -14.438 7.812 1 98.31 90 LEU A CA 1
ATOM 765 C C . LEU A 1 90 ? 11.93 -14.391 8.156 1 98.31 90 LEU A C 1
ATOM 767 O O . LEU A 1 90 ? 11.344 -13.312 8.219 1 98.31 90 LEU A O 1
ATOM 771 N N . ASN A 1 91 ? 11.391 -15.555 8.445 1 98.5 91 ASN A N 1
ATOM 772 C CA . ASN A 1 91 ? 9.977 -15.57 8.82 1 98.5 91 ASN A CA 1
ATOM 773 C C . ASN A 1 91 ? 9.758 -14.961 10.203 1 98.5 91 ASN A C 1
ATOM 775 O O . ASN A 1 91 ? 8.727 -14.336 10.453 1 98.5 91 ASN A O 1
ATOM 779 N N . SER A 1 92 ? 10.68 -15.172 11.125 1 98.69 92 SER A N 1
ATOM 780 C CA . SER A 1 92 ? 10.586 -14.539 12.438 1 98.69 92 SER A CA 1
ATOM 781 C C . SER A 1 92 ? 10.625 -13.023 12.328 1 98.69 92 SER A C 1
ATOM 783 O O . SER A 1 92 ? 9.82 -12.32 12.945 1 98.69 92 SER A O 1
ATOM 785 N N . LEU A 1 93 ? 11.57 -12.539 11.562 1 98.12 93 LEU A N 1
ATOM 786 C CA . LEU A 1 93 ? 11.672 -11.102 11.344 1 98.12 93 LEU A CA 1
ATOM 787 C C . LEU A 1 93 ? 10.391 -10.555 10.711 1 98.12 93 LEU A C 1
ATOM 789 O O . LEU A 1 93 ? 9.914 -9.484 11.094 1 98.12 93 LEU A O 1
ATOM 793 N N . LEU A 1 94 ? 9.898 -11.273 9.781 1 98.06 94 LEU A N 1
ATOM 794 C CA . LEU A 1 94 ? 8.664 -10.883 9.109 1 98.06 94 LEU A CA 1
ATOM 795 C C . LEU A 1 94 ? 7.508 -10.789 10.102 1 98.06 94 LEU A C 1
ATOM 797 O O . LEU A 1 94 ? 6.82 -9.766 10.164 1 98.06 94 LEU A O 1
ATOM 801 N N . VAL A 1 95 ? 7.281 -11.836 10.914 1 98.31 95 VAL A N 1
ATOM 802 C CA . VAL A 1 95 ? 6.172 -11.875 11.867 1 98.31 95 VAL A CA 1
ATOM 803 C C . VAL A 1 95 ? 6.328 -10.758 12.891 1 98.31 95 VAL A C 1
ATOM 805 O O . VAL A 1 95 ? 5.359 -10.078 13.227 1 98.31 95 VAL A O 1
ATOM 808 N N . VAL A 1 96 ? 7.484 -10.523 13.375 1 98 96 VAL A N 1
ATOM 809 C CA . VAL A 1 96 ? 7.742 -9.477 14.359 1 98 96 VAL A CA 1
ATOM 810 C C . VAL A 1 96 ? 7.426 -8.109 13.758 1 98 96 VAL A C 1
ATOM 812 O O . VAL A 1 96 ? 6.789 -7.273 14.406 1 98 96 VAL A O 1
ATOM 815 N N . SER A 1 97 ? 7.875 -7.906 12.555 1 96.88 97 SER A N 1
ATOM 816 C CA . SER A 1 97 ? 7.621 -6.633 11.891 1 96.88 97 SER A CA 1
ATOM 817 C C . SER A 1 97 ? 6.125 -6.395 11.703 1 96.88 97 SER A C 1
ATOM 819 O O . SER A 1 97 ? 5.637 -5.285 11.922 1 96.88 97 SER A O 1
ATOM 821 N N . ILE A 1 98 ? 5.402 -7.43 11.352 1 97.69 98 ILE A N 1
ATOM 822 C CA . ILE A 1 98 ? 3.967 -7.32 11.125 1 97.69 98 ILE A CA 1
ATOM 823 C C . ILE A 1 98 ? 3.254 -7.02 12.438 1 97.69 98 ILE A C 1
ATOM 825 O O . ILE A 1 98 ? 2.461 -6.078 12.523 1 97.69 98 ILE A O 1
ATOM 829 N N . VAL A 1 99 ? 3.543 -7.785 13.422 1 97.75 99 VAL A N 1
ATOM 830 C CA . VAL A 1 99 ? 2.885 -7.629 14.719 1 97.75 99 VAL A CA 1
ATOM 831 C C . VAL A 1 99 ? 3.199 -6.254 15.297 1 97.75 99 VAL A C 1
ATOM 833 O O . VAL A 1 99 ? 2.307 -5.566 15.805 1 97.75 99 VAL A O 1
ATOM 836 N N . PHE A 1 100 ? 4.414 -5.84 15.227 1 96.31 100 PHE A N 1
ATOM 837 C CA . PHE A 1 100 ? 4.82 -4.539 15.742 1 96.31 100 PHE A CA 1
ATOM 838 C C . PHE A 1 100 ? 4.07 -3.416 15.039 1 96.31 100 PHE A C 1
ATOM 840 O O . PHE A 1 100 ? 3.486 -2.547 15.688 1 96.31 100 PHE A O 1
ATOM 847 N N . THR A 1 101 ? 4.055 -3.453 13.766 1 95.69 101 THR A N 1
ATOM 848 C CA . THR A 1 101 ? 3.432 -2.393 12.977 1 95.69 101 THR A CA 1
ATOM 849 C C . THR A 1 101 ? 1.924 -2.359 13.203 1 95.69 101 THR A C 1
ATOM 851 O O . THR A 1 101 ? 1.34 -1.287 13.375 1 95.69 101 THR A O 1
ATOM 854 N N . LEU A 1 102 ? 1.297 -3.477 13.211 1 97.38 102 LEU A N 1
ATOM 855 C CA . LEU A 1 102 ? -0.147 -3.529 13.414 1 97.38 102 LEU A CA 1
ATOM 856 C C . LEU A 1 102 ? -0.518 -3.062 14.82 1 97.38 102 LEU A C 1
ATOM 858 O O . LEU A 1 102 ? -1.485 -2.318 14.992 1 97.38 102 LEU A O 1
ATOM 862 N N . ALA A 1 103 ? 0.251 -3.486 15.766 1 96.56 103 ALA A N 1
ATOM 863 C CA . ALA A 1 103 ? -0.016 -3.062 17.141 1 96.56 103 ALA A CA 1
ATOM 864 C C . ALA A 1 103 ? 0.195 -1.56 17.297 1 96.56 103 ALA A C 1
ATOM 866 O O . ALA A 1 103 ? -0.665 -0.86 17.844 1 96.56 103 ALA A O 1
ATOM 867 N N . LEU A 1 104 ? 1.289 -1.072 16.828 1 93.12 104 LEU A N 1
ATOM 868 C CA . LEU A 1 104 ? 1.614 0.344 16.953 1 93.12 104 LEU A CA 1
ATOM 869 C C . LEU A 1 104 ? 0.627 1.202 16.172 1 93.12 104 LEU A C 1
ATOM 871 O O . LEU A 1 104 ? 0.118 2.199 16.688 1 93.12 104 LEU A O 1
ATOM 875 N N . GLY A 1 105 ? 0.392 0.845 14.914 1 93.75 105 GLY A N 1
ATOM 876 C CA . GLY A 1 105 ? -0.546 1.602 14.102 1 93.75 105 GLY A CA 1
ATOM 877 C C . GLY A 1 105 ? -1.945 1.644 14.688 1 93.75 105 GLY A C 1
ATOM 878 O O . GLY A 1 105 ? -2.588 2.695 14.695 1 93.75 105 GLY A O 1
ATOM 879 N N . SER A 1 106 ? -2.369 0.47 15.148 1 95.56 106 SER A N 1
ATOM 880 C CA . SER A 1 106 ? -3.688 0.423 15.773 1 95.56 106 SER A CA 1
ATOM 881 C C . SER A 1 106 ? -3.729 1.266 17.047 1 95.56 106 SER A C 1
ATOM 883 O O . SER A 1 106 ? -4.691 1.998 17.281 1 95.56 106 SER A O 1
ATOM 885 N N . TYR A 1 107 ? -2.678 1.165 17.828 1 93.38 107 TYR A N 1
ATOM 886 C CA . TYR A 1 107 ? -2.602 1.941 19.062 1 93.38 107 TYR A CA 1
ATOM 887 C C . TYR A 1 107 ? -2.668 3.436 18.766 1 93.38 107 TYR A C 1
ATOM 889 O O . TYR A 1 107 ? -3.459 4.156 19.375 1 93.38 107 TYR A O 1
ATOM 897 N N . VAL A 1 108 ? -1.927 3.887 17.828 1 89.44 108 VAL A N 1
ATOM 898 C CA . VAL A 1 108 ? -1.859 5.309 17.5 1 89.44 108 VAL A CA 1
ATOM 899 C C . VAL A 1 108 ? -3.203 5.773 16.938 1 89.44 108 VAL A C 1
ATOM 901 O O . VAL A 1 108 ? -3.711 6.828 17.328 1 89.44 108 VAL A O 1
ATOM 904 N N . LEU A 1 109 ? -3.797 4.977 16.125 1 91 109 LEU A N 1
ATOM 905 C CA . LEU A 1 109 ? -5.043 5.352 15.477 1 91 109 LEU A CA 1
ATOM 906 C C . LEU A 1 109 ? -6.191 5.395 16.484 1 91 109 LEU A C 1
ATOM 908 O O . LEU A 1 109 ? -7.016 6.312 16.453 1 91 109 LEU A O 1
ATOM 912 N N . LEU A 1 110 ? -6.164 4.496 17.375 1 91.69 110 LEU A N 1
ATOM 913 C CA . LEU A 1 110 ? -7.328 4.34 18.25 1 91.69 110 LEU A CA 1
ATOM 914 C C . LEU A 1 110 ? -7.191 5.199 19.5 1 91.69 110 LEU A C 1
ATOM 916 O O . LEU A 1 110 ? -8.18 5.469 20.172 1 91.69 110 LEU A O 1
ATOM 920 N N . THR A 1 111 ? -5.98 5.715 19.75 1 87.06 111 THR A N 1
ATOM 921 C CA . THR A 1 111 ? -5.805 6.508 20.969 1 87.06 111 THR A CA 1
ATOM 922 C C . THR A 1 111 ? -5.41 7.941 20.625 1 87.06 111 THR A C 1
ATOM 924 O O . THR A 1 111 ? -4.992 8.703 21.5 1 87.06 111 THR A O 1
ATOM 927 N N . PHE A 1 112 ? -5.508 8.164 19.375 1 81.5 112 PHE A N 1
ATOM 928 C CA . PHE A 1 112 ? -5.129 9.516 18.953 1 81.5 112 PHE A CA 1
ATOM 929 C C . PHE A 1 112 ? -5.949 10.562 19.703 1 81.5 112 PHE A C 1
ATOM 931 O O . PHE A 1 112 ? -7.18 10.477 19.75 1 81.5 112 PHE A O 1
ATOM 938 N N . ASP A 1 113 ? -5.215 11.43 20.422 1 75.56 113 ASP A N 1
ATOM 939 C CA . ASP A 1 113 ? -5.82 12.523 21.172 1 75.56 113 ASP A CA 1
ATOM 940 C C . ASP A 1 113 ? -5.258 13.875 20.734 1 75.56 113 ASP A C 1
ATOM 942 O O . ASP A 1 113 ? -4.078 14.156 20.953 1 75.56 113 ASP A O 1
ATOM 946 N N . ALA A 1 114 ? -6.047 14.633 19.984 1 67.81 114 ALA A N 1
ATOM 947 C CA . ALA A 1 114 ? -5.633 15.914 19.422 1 67.81 114 ALA A CA 1
ATOM 948 C C . ALA A 1 114 ? -5.43 16.953 20.516 1 67.81 114 ALA A C 1
ATOM 950 O O . ALA A 1 114 ? -4.836 18 20.281 1 67.81 114 ALA A O 1
ATOM 951 N N . ASN A 1 115 ? -6.078 16.734 21.609 1 60.78 115 ASN A N 1
ATOM 952 C CA . ASN A 1 115 ? -6 17.719 22.688 1 60.78 115 ASN A CA 1
ATOM 953 C C . ASN A 1 115 ? -4.645 17.672 23.391 1 60.78 115 ASN A C 1
ATOM 955 O O . ASN A 1 115 ? -4.469 18.281 24.453 1 60.78 115 ASN A O 1
ATOM 959 N N . ILE A 1 116 ? -3.738 17 22.891 1 49.38 116 ILE A N 1
ATOM 960 C CA . ILE A 1 116 ? -2.496 17.016 23.656 1 49.38 116 ILE A CA 1
ATOM 961 C C . ILE A 1 116 ? -1.832 18.375 23.531 1 49.38 116 ILE A C 1
ATOM 963 O O . ILE A 1 116 ? -1.396 18.766 22.453 1 49.38 116 ILE A O 1
ATOM 967 N N . SER A 1 117 ? -2.406 19.5 23.984 1 36.84 117 SER A N 1
ATOM 968 C CA . SER A 1 117 ? -1.865 20.781 24.375 1 36.84 117 SER A CA 1
ATOM 969 C C . SER A 1 117 ? -0.592 20.625 25.203 1 36.84 117 SER A C 1
ATOM 971 O O . SER A 1 117 ? -0.447 19.656 25.938 1 36.84 117 SER A O 1
ATOM 973 N N . MET B 1 1 ? 1.417 -14.961 -25.297 1 58.56 1 MET B N 1
ATOM 974 C CA . MET B 1 1 ? 2.215 -13.891 -24.703 1 58.56 1 MET B CA 1
ATOM 975 C C . MET B 1 1 ? 2.969 -14.398 -23.469 1 58.56 1 MET B C 1
ATOM 977 O O . MET B 1 1 ? 2.51 -14.219 -22.344 1 58.56 1 MET B O 1
ATOM 981 N N . PRO B 1 2 ? 3.424 -15.492 -23.625 1 71.94 2 PRO B N 1
ATOM 982 C CA . PRO B 1 2 ? 4.121 -16.234 -22.562 1 71.94 2 PRO B CA 1
ATOM 983 C C . PRO B 1 2 ? 5.234 -15.414 -21.922 1 71.94 2 PRO B C 1
ATOM 985 O O . PRO B 1 2 ? 5.398 -15.453 -20.688 1 71.94 2 PRO B O 1
ATOM 988 N N . ASN B 1 3 ? 5.75 -14.641 -22.688 1 92.44 3 ASN B N 1
ATOM 989 C CA . ASN B 1 3 ? 6.883 -13.875 -22.172 1 92.44 3 ASN B CA 1
ATOM 990 C C . ASN B 1 3 ? 6.43 -12.766 -21.234 1 92.44 3 ASN B C 1
ATOM 992 O O . ASN B 1 3 ? 7.059 -12.531 -20.188 1 92.44 3 ASN B O 1
ATOM 996 N N . PHE B 1 4 ? 5.254 -12.188 -21.547 1 93.06 4 PHE B N 1
ATOM 997 C CA . PHE B 1 4 ? 4.746 -11.109 -20.703 1 93.06 4 PHE B CA 1
ATOM 998 C C . PHE B 1 4 ? 4.426 -11.625 -19.312 1 93.06 4 PHE B C 1
ATOM 1000 O O . PHE B 1 4 ? 4.789 -11 -18.312 1 93.06 4 PHE B O 1
ATOM 1007 N N . GLU B 1 5 ? 3.836 -12.789 -19.203 1 94.38 5 GLU B N 1
ATOM 1008 C CA . GLU B 1 5 ? 3.428 -13.336 -17.922 1 94.38 5 GLU B CA 1
ATOM 1009 C C . GLU B 1 5 ? 4.641 -13.695 -17.062 1 94.38 5 GLU B C 1
ATOM 1011 O O . GLU B 1 5 ? 4.598 -13.578 -15.836 1 94.38 5 GLU B O 1
ATOM 1016 N N . LYS B 1 6 ? 5.613 -14.18 -17.719 1 96.62 6 LYS B N 1
ATOM 1017 C CA . LYS B 1 6 ? 6.848 -14.461 -16.984 1 96.62 6 LYS B CA 1
ATOM 1018 C C . LYS B 1 6 ? 7.422 -13.195 -16.359 1 96.62 6 LYS B C 1
ATOM 1020 O O . LYS B 1 6 ? 7.785 -13.188 -15.188 1 96.62 6 LYS B O 1
ATOM 1025 N N . TYR B 1 7 ? 7.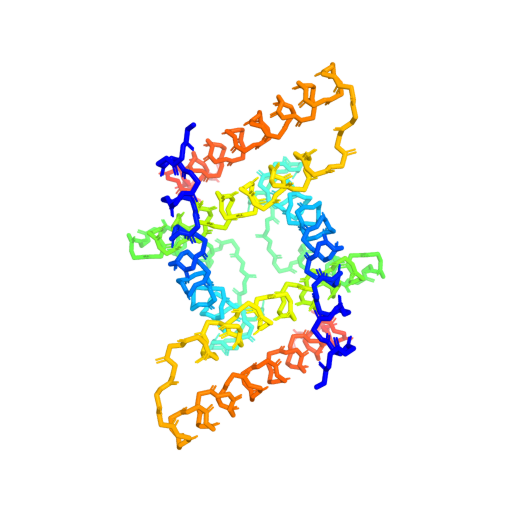516 -12.125 -17.109 1 96.69 7 TYR B N 1
ATOM 1026 C CA . TYR B 1 7 ? 8.086 -10.875 -16.609 1 96.69 7 TYR B CA 1
ATOM 1027 C C . TYR B 1 7 ? 7.152 -10.227 -15.594 1 96.69 7 TYR B C 1
ATOM 1029 O O . TYR B 1 7 ? 7.605 -9.586 -14.648 1 96.69 7 TYR B O 1
ATOM 1037 N N . ALA B 1 8 ? 5.875 -10.422 -15.828 1 96.62 8 ALA B N 1
ATOM 1038 C CA . ALA B 1 8 ? 4.914 -9.922 -14.844 1 96.62 8 ALA B CA 1
ATOM 1039 C C . ALA B 1 8 ? 5.062 -10.656 -13.516 1 96.62 8 ALA B C 1
ATOM 1041 O O . ALA B 1 8 ? 4.961 -10.047 -12.453 1 96.62 8 ALA B O 1
A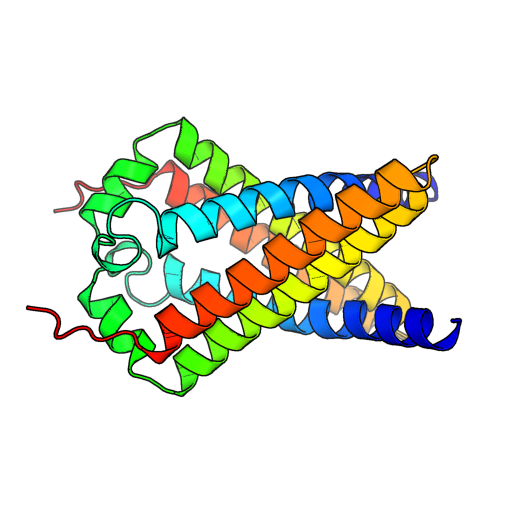TOM 1042 N N . TRP B 1 9 ? 5.266 -11.891 -13.633 1 97.12 9 TRP B N 1
ATOM 1043 C CA . TRP B 1 9 ? 5.484 -12.711 -12.445 1 97.12 9 TRP B CA 1
ATOM 1044 C C . TRP B 1 9 ? 6.73 -12.258 -11.695 1 97.12 9 TRP B C 1
ATOM 1046 O O . TRP B 1 9 ? 6.703 -12.102 -10.469 1 97.12 9 TRP B O 1
ATOM 1056 N N . LEU B 1 10 ? 7.773 -12.031 -12.383 1 97.44 10 LEU B N 1
ATOM 1057 C CA . LEU B 1 10 ? 9.016 -11.547 -11.789 1 97.44 10 LEU B CA 1
ATOM 1058 C C . LEU B 1 10 ? 8.828 -10.148 -11.203 1 97.44 10 LEU B C 1
ATOM 1060 O O . LEU B 1 10 ? 9.32 -9.859 -10.1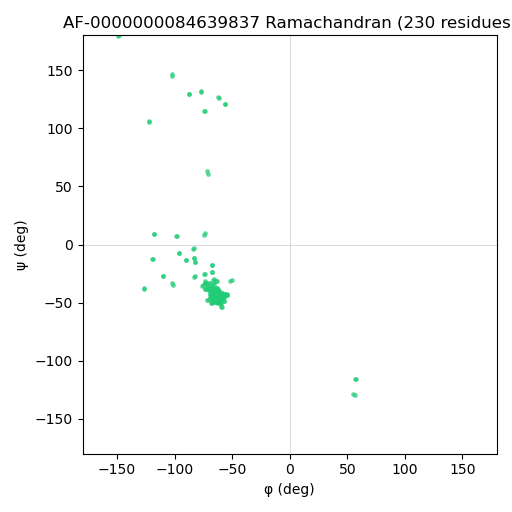09 1 97.44 10 LEU B O 1
ATOM 1064 N N . PHE B 1 11 ? 8.141 -9.344 -11.914 1 98.44 11 PHE B N 1
ATOM 1065 C CA . PHE B 1 11 ? 7.855 -7.988 -11.453 1 98.44 11 PHE B CA 1
ATOM 1066 C C . PHE B 1 11 ? 7.102 -8.016 -10.125 1 98.44 11 PHE B C 1
ATOM 1068 O O . PHE B 1 11 ? 7.414 -7.242 -9.219 1 98.44 11 PHE B O 1
ATOM 1075 N N . MET B 1 12 ? 6.164 -8.875 -9.969 1 98.44 12 MET B N 1
ATOM 1076 C CA . MET B 1 12 ? 5.363 -8.977 -8.75 1 98.44 12 MET B CA 1
ATOM 1077 C C . MET B 1 12 ? 6.238 -9.344 -7.555 1 98.44 12 MET B C 1
ATOM 1079 O O . MET B 1 12 ? 6.074 -8.789 -6.469 1 98.44 12 MET B O 1
ATOM 1083 N N . ARG B 1 13 ? 7.145 -10.211 -7.781 1 98.06 13 ARG B N 1
ATOM 1084 C CA . ARG B 1 13 ? 8.047 -10.617 -6.707 1 98.06 13 ARG B CA 1
ATOM 1085 C C . ARG B 1 13 ? 9 -9.484 -6.332 1 98.06 13 ARG B C 1
ATOM 1087 O O . ARG B 1 13 ? 9.141 -9.156 -5.152 1 98.06 13 ARG B O 1
ATOM 1094 N N . PHE B 1 14 ? 9.562 -8.852 -7.324 1 98.19 14 PHE B N 1
ATOM 1095 C CA . PHE B 1 14 ? 10.508 -7.777 -7.074 1 98.19 14 PHE B CA 1
ATOM 1096 C C . PHE B 1 14 ? 9.805 -6.574 -6.453 1 98.19 14 PHE B C 1
ATOM 1098 O O . PHE B 1 14 ? 10.25 -6.055 -5.426 1 98.19 14 PHE B O 1
ATOM 1105 N N . SER B 1 15 ? 8.742 -6.164 -7.023 1 98.56 15 SER B N 1
ATOM 1106 C CA . SER B 1 15 ? 8.031 -4.996 -6.516 1 98.56 15 SER B CA 1
ATOM 1107 C C . SER B 1 15 ? 7.445 -5.262 -5.133 1 98.56 15 SER B C 1
ATOM 1109 O O . SER B 1 15 ? 7.406 -4.367 -4.285 1 98.56 15 SER B O 1
ATOM 1111 N N . GLY B 1 16 ? 7.035 -6.5 -4.93 1 98.19 16 GLY B N 1
ATOM 1112 C CA . GLY B 1 16 ? 6.535 -6.84 -3.607 1 98.19 16 GLY B CA 1
ATOM 1113 C C . GLY B 1 16 ? 7.562 -6.629 -2.51 1 98.19 16 GLY B C 1
ATOM 1114 O O . GLY B 1 16 ? 7.25 -6.047 -1.468 1 98.19 16 GLY B O 1
ATOM 1115 N N . VAL B 1 17 ? 8.742 -7.059 -2.75 1 98.12 17 VAL B N 1
ATOM 1116 C CA . VAL B 1 17 ? 9.812 -6.914 -1.773 1 98.12 17 VAL B CA 1
ATOM 1117 C C . VAL B 1 17 ? 10.117 -5.434 -1.554 1 98.12 17 VAL B C 1
ATOM 1119 O O . VAL B 1 17 ? 10.195 -4.973 -0.412 1 98.12 17 VAL B O 1
ATOM 1122 N N . VAL B 1 18 ? 10.234 -4.719 -2.59 1 98.38 18 VAL B N 1
ATOM 1123 C CA . VAL B 1 18 ? 10.609 -3.311 -2.504 1 98.38 18 VAL B CA 1
ATOM 1124 C C . VAL B 1 18 ? 9.492 -2.52 -1.829 1 98.38 18 VAL B C 1
ATOM 1126 O O . VAL B 1 18 ? 9.75 -1.672 -0.973 1 98.38 18 VAL B O 1
ATOM 1129 N N . VAL B 1 19 ? 8.281 -2.809 -2.146 1 98.5 19 VAL B N 1
ATOM 1130 C CA . VAL B 1 19 ? 7.152 -2.062 -1.604 1 98.5 19 VAL B CA 1
ATOM 1131 C C . VAL B 1 19 ? 7.039 -2.318 -0.103 1 98.5 19 VAL B C 1
ATOM 1133 O O . VAL B 1 19 ? 6.711 -1.41 0.665 1 98.5 19 VAL B O 1
ATOM 1136 N N . VAL B 1 20 ? 7.309 -3.514 0.333 1 97.5 20 VAL B N 1
ATOM 1137 C CA . VAL B 1 20 ? 7.246 -3.795 1.763 1 97.5 20 VAL B CA 1
ATOM 1138 C C . VAL B 1 20 ? 8.281 -2.945 2.502 1 97.5 20 VAL B C 1
ATOM 1140 O O . VAL B 1 20 ? 7.973 -2.35 3.537 1 97.5 20 VAL B O 1
ATOM 1143 N N . PHE B 1 21 ? 9.422 -2.83 1.992 1 96.62 21 PHE B N 1
ATOM 1144 C CA . PHE B 1 21 ? 10.461 -2.014 2.609 1 96.62 21 PHE B CA 1
ATOM 1145 C C . PHE B 1 21 ? 10.07 -0.541 2.596 1 96.62 21 PHE B C 1
ATOM 1147 O O . PHE B 1 21 ? 10.203 0.152 3.607 1 96.62 21 PHE B O 1
ATOM 1154 N N . LEU B 1 22 ? 9.586 -0.057 1.522 1 98.06 22 LEU B N 1
ATOM 1155 C CA . LEU B 1 22 ? 9.203 1.346 1.388 1 98.06 22 LEU B CA 1
ATOM 1156 C C . LEU B 1 22 ? 8.008 1.675 2.275 1 98.06 22 LEU B C 1
ATOM 1158 O O . LEU B 1 22 ? 7.969 2.74 2.895 1 98.06 22 LEU B O 1
ATOM 1162 N N . ALA B 1 23 ? 7.066 0.768 2.301 1 96.69 23 ALA B N 1
ATOM 1163 C CA . ALA B 1 23 ? 5.852 0.998 3.078 1 96.69 23 ALA B CA 1
ATOM 1164 C C . ALA B 1 23 ? 6.145 0.977 4.574 1 96.69 23 ALA B C 1
ATOM 1166 O O . ALA B 1 23 ? 5.645 1.817 5.324 1 96.69 23 ALA B O 1
ATOM 1167 N N . LEU B 1 24 ? 6.953 0.05 5.02 1 95.62 24 LEU B N 1
ATOM 1168 C CA . LEU B 1 24 ? 7.324 -0.003 6.43 1 95.62 24 LEU B CA 1
ATOM 1169 C C . LEU B 1 24 ? 8.117 1.234 6.828 1 95.62 24 LEU B C 1
ATOM 1171 O O . LEU B 1 24 ? 7.922 1.782 7.914 1 95.62 24 LEU B O 1
ATOM 1175 N N . GLY B 1 25 ? 9.047 1.644 5.988 1 94.06 25 GLY B N 1
ATOM 1176 C CA . GLY B 1 25 ? 9.758 2.891 6.238 1 94.06 25 GLY B CA 1
ATOM 1177 C C . GLY B 1 25 ? 8.836 4.094 6.301 1 94.06 25 GLY B C 1
ATOM 1178 O O . GLY B 1 25 ? 8.992 4.961 7.164 1 94.06 25 GLY B O 1
ATOM 1179 N N . HIS B 1 26 ? 7.91 4.176 5.383 1 94.31 26 HIS B N 1
ATOM 1180 C CA . HIS B 1 26 ? 6.922 5.25 5.352 1 94.31 26 HIS B CA 1
ATOM 1181 C C . HIS B 1 26 ? 6.113 5.289 6.648 1 94.31 26 HIS B C 1
ATOM 1183 O O . HIS B 1 26 ? 5.941 6.355 7.242 1 94.31 26 HIS B O 1
ATOM 1189 N N . LEU B 1 27 ? 5.668 4.137 7.125 1 93.5 27 LEU B N 1
ATOM 1190 C CA . LEU B 1 27 ? 4.883 4.062 8.352 1 93.5 27 LEU B CA 1
ATOM 1191 C C . LEU B 1 27 ? 5.738 4.406 9.57 1 93.5 27 LEU B C 1
ATOM 1193 O O . LEU B 1 27 ? 5.289 5.117 10.469 1 93.5 27 LEU B O 1
ATOM 1197 N N . PHE B 1 28 ? 6.949 3.873 9.586 1 90.19 28 PHE B N 1
ATOM 1198 C CA . PHE B 1 28 ? 7.848 4.133 10.711 1 90.19 28 PHE B CA 1
ATOM 1199 C C . PHE B 1 28 ? 8.109 5.629 10.852 1 90.19 28 PHE B C 1
ATOM 1201 O O . PHE B 1 28 ? 7.984 6.18 11.945 1 90.19 28 PHE B O 1
ATOM 1208 N N . ILE B 1 29 ? 8.391 6.281 9.82 1 89 29 ILE B N 1
ATOM 1209 C CA . ILE B 1 29 ? 8.688 7.711 9.836 1 89 29 ILE B CA 1
ATOM 1210 C C . ILE B 1 29 ? 7.434 8.492 10.203 1 89 29 ILE B C 1
ATOM 1212 O O . ILE B 1 29 ? 7.492 9.445 10.984 1 89 29 ILE B O 1
ATOM 1216 N N . GLY B 1 30 ? 6.285 8.141 9.695 1 87.5 30 GLY B N 1
ATOM 1217 C CA . GLY B 1 30 ? 5.047 8.859 9.945 1 87.5 30 GLY B CA 1
ATOM 1218 C C . GLY B 1 30 ? 4.496 8.641 11.344 1 87.5 30 GLY B C 1
ATOM 1219 O O . GLY B 1 30 ? 3.898 9.539 11.93 1 87.5 30 GLY B O 1
ATOM 1220 N N . LEU B 1 31 ? 4.844 7.492 11.977 1 84.81 31 LEU B N 1
ATOM 1221 C CA . LEU B 1 31 ? 4.18 7.145 13.227 1 84.81 31 LEU B CA 1
ATOM 1222 C C . LEU B 1 31 ? 5.141 7.262 14.406 1 84.81 31 LEU B C 1
ATOM 1224 O O . LEU B 1 31 ? 4.723 7.539 15.531 1 84.81 31 LEU B O 1
ATOM 1228 N N . MET B 1 32 ? 6.43 7.086 14.094 1 81.31 32 MET B N 1
ATOM 1229 C CA . MET B 1 32 ? 7.309 6.867 15.242 1 81.31 32 MET B CA 1
ATOM 1230 C C . MET B 1 32 ? 8.477 7.848 15.234 1 81.31 32 MET B C 1
ATOM 1232 O O . MET B 1 32 ? 9.008 8.203 16.281 1 81.31 32 MET B O 1
ATOM 1236 N N . TRP B 1 33 ? 8.898 8.078 14.117 1 85.5 33 TRP B N 1
ATOM 1237 C CA . TRP B 1 33 ? 10.117 8.883 14.031 1 85.5 33 TRP B CA 1
ATOM 1238 C C . TRP B 1 33 ? 9.883 10.273 14.609 1 85.5 33 TRP B C 1
ATOM 1240 O O . TRP B 1 33 ? 8.922 10.953 14.25 1 85.5 33 TRP B O 1
ATOM 1250 N N . GLU B 1 34 ? 10.82 10.641 15.594 1 88.94 34 GLU B N 1
ATOM 1251 C CA . GLU B 1 34 ? 10.688 11.914 16.297 1 88.94 34 GLU B CA 1
ATOM 1252 C C . GLU B 1 34 ? 9.336 12.023 16.984 1 88.94 34 GLU B C 1
ATOM 1254 O O . GLU B 1 34 ? 9.008 11.211 17.844 1 88.94 34 GLU B O 1
ATOM 1259 N N . ASN B 1 35 ? 8.477 12.914 16.625 1 84.56 35 ASN B N 1
ATOM 1260 C CA . ASN B 1 35 ? 7.172 13.055 17.266 1 84.56 35 ASN B CA 1
ATOM 1261 C C . ASN B 1 35 ? 6.07 12.367 16.469 1 84.56 35 ASN B C 1
ATOM 1263 O O . ASN B 1 35 ? 4.887 12.523 16.766 1 84.56 35 ASN B O 1
ATOM 1267 N N . GLY B 1 36 ? 6.59 11.68 15.484 1 81.31 36 GLY B N 1
ATOM 1268 C CA . GLY B 1 36 ? 5.656 10.867 14.719 1 81.31 36 GLY B CA 1
ATOM 1269 C C . GLY B 1 36 ? 4.508 11.664 14.133 1 81.31 36 GLY B C 1
ATOM 1270 O O . GLY B 1 36 ? 4.723 12.695 13.492 1 81.31 36 GLY B O 1
ATOM 1271 N N . VAL B 1 37 ? 3.309 11.156 14.391 1 79.31 37 VAL B N 1
ATOM 1272 C CA . VAL B 1 37 ? 2.111 11.711 13.766 1 79.31 37 VAL B CA 1
ATOM 1273 C C . VAL B 1 37 ? 1.855 13.117 14.305 1 79.31 37 VAL B C 1
ATOM 1275 O O . VAL B 1 37 ? 1.221 13.938 13.633 1 79.31 37 VAL B O 1
ATOM 1278 N N . TYR B 1 38 ? 2.424 13.539 15.414 1 82.62 38 TYR B N 1
ATOM 1279 C CA . TYR B 1 38 ? 2.113 14.812 16.062 1 82.62 38 TYR B CA 1
ATOM 1280 C C . TYR B 1 38 ? 2.893 15.953 15.414 1 82.62 38 TYR B C 1
ATOM 1282 O O . TYR B 1 38 ? 2.566 17.125 15.617 1 82.62 38 TYR B O 1
ATOM 1290 N N . ARG B 1 39 ? 3.838 15.547 14.609 1 83.5 39 ARG B N 1
ATOM 1291 C CA . ARG B 1 39 ? 4.625 16.594 13.969 1 83.5 39 ARG B CA 1
ATOM 1292 C C . ARG B 1 39 ? 4.09 16.906 12.578 1 83.5 39 ARG B C 1
ATOM 1294 O O . ARG B 1 39 ? 4.59 17.812 11.906 1 83.5 39 ARG B O 1
ATOM 1301 N N . ILE B 1 40 ? 3.186 16.125 12.188 1 78.38 40 ILE B N 1
ATOM 1302 C CA . ILE B 1 40 ? 2.764 16.234 10.797 1 78.38 40 ILE B CA 1
ATOM 1303 C C . ILE B 1 40 ? 1.925 17.5 10.617 1 78.38 40 ILE B C 1
ATOM 1305 O O . ILE B 1 40 ? 0.868 17.641 11.234 1 78.38 40 ILE B O 1
ATOM 1309 N N . ASP B 1 41 ? 2.473 18.359 9.859 1 79.44 41 ASP B N 1
ATOM 1310 C CA . ASP B 1 41 ? 1.797 19.578 9.398 1 79.44 41 ASP B CA 1
ATOM 1311 C C . ASP B 1 41 ? 2.295 20 8.016 1 79.44 41 ASP B C 1
ATOM 1313 O O . ASP B 1 41 ? 3.076 19.281 7.391 1 79.44 41 ASP B O 1
ATOM 1317 N N . PHE B 1 42 ? 1.715 21.031 7.609 1 77.25 42 PHE B N 1
ATOM 1318 C CA . PHE B 1 42 ? 2.043 21.484 6.262 1 77.25 42 PHE B CA 1
ATOM 1319 C C . PHE B 1 42 ? 3.543 21.703 6.113 1 77.25 42 PHE B C 1
ATOM 1321 O O . PHE B 1 42 ? 4.133 21.328 5.098 1 77.25 42 PHE B O 1
ATOM 1328 N N . ASN B 1 43 ? 4.086 22.281 7.102 1 82.44 43 ASN B N 1
ATOM 1329 C CA . ASN B 1 43 ? 5.516 22.562 7.035 1 82.44 43 ASN B CA 1
ATOM 1330 C C . ASN B 1 43 ? 6.34 21.281 6.965 1 82.44 43 ASN B C 1
ATOM 1332 O O . ASN B 1 43 ? 7.352 21.234 6.266 1 82.44 43 ASN B O 1
ATOM 1336 N N . TYR B 1 44 ? 5.957 20.344 7.617 1 84.75 44 TYR B N 1
ATOM 1337 C CA . TYR B 1 44 ? 6.613 19.031 7.578 1 84.75 44 TYR B CA 1
ATOM 1338 C C . TYR B 1 44 ? 6.543 18.438 6.184 1 84.75 44 TYR B C 1
ATOM 1340 O O . TYR B 1 44 ? 7.555 17.984 5.645 1 84.75 44 TYR B O 1
ATOM 1348 N N . VAL B 1 45 ? 5.375 18.5 5.613 1 83.5 45 VAL B N 1
ATOM 1349 C CA . VAL B 1 45 ? 5.195 17.922 4.281 1 83.5 45 VAL B CA 1
ATOM 1350 C C . VAL B 1 45 ? 6.027 18.719 3.27 1 83.5 45 VAL B C 1
ATOM 1352 O O . VAL B 1 45 ? 6.68 18.125 2.402 1 83.5 45 VAL B O 1
ATOM 1355 N N . ALA B 1 46 ? 6.027 19.984 3.447 1 85.25 46 ALA B N 1
ATOM 1356 C CA . ALA B 1 46 ? 6.777 20.859 2.543 1 85.25 46 ALA B CA 1
ATOM 1357 C C . ALA B 1 46 ? 8.273 20.578 2.637 1 85.25 46 ALA B C 1
ATOM 1359 O O . ALA B 1 46 ? 8.961 20.484 1.615 1 85.25 46 ALA B O 1
ATOM 1360 N N . GLN B 1 47 ? 8.719 20.438 3.789 1 87.81 47 GLN B N 1
ATOM 1361 C CA . GLN B 1 47 ? 10.133 20.172 3.992 1 87.81 47 GLN B CA 1
ATOM 1362 C C . GLN B 1 47 ? 10.523 18.797 3.438 1 87.81 47 GLN B C 1
ATOM 1364 O O . GLN B 1 47 ? 11.562 18.656 2.791 1 87.81 47 GLN B O 1
ATOM 1369 N N . ARG B 1 48 ? 9.719 17.922 3.646 1 89.44 48 ARG B N 1
ATOM 1370 C CA . ARG B 1 48 ? 9.977 16.562 3.164 1 89.44 48 ARG B CA 1
ATOM 1371 C C . ARG B 1 48 ? 10.016 16.516 1.64 1 89.44 48 ARG B C 1
ATOM 1373 O O . ARG B 1 48 ? 10.938 15.945 1.054 1 89.44 48 ARG B O 1
ATOM 1380 N N . TRP B 1 49 ? 9.109 17.172 1.021 1 91.44 49 TRP B N 1
ATOM 1381 C CA . TRP B 1 49 ? 8.984 17.094 -0.431 1 91.44 49 TRP B CA 1
ATOM 1382 C C . TRP B 1 49 ? 9.938 18.062 -1.111 1 91.44 49 TRP B C 1
ATOM 1384 O O . TRP B 1 49 ? 10.055 18.078 -2.34 1 91.44 49 TRP B O 1
ATOM 1394 N N . SER B 1 50 ? 10.641 18.844 -0.351 1 91.94 50 SER B N 1
ATOM 1395 C CA . SER B 1 50 ? 11.727 19.641 -0.915 1 91.94 50 SER B CA 1
ATOM 1396 C C . SER B 1 50 ? 13 18.812 -1.06 1 91.94 50 SER B C 1
ATOM 1398 O O . SER B 1 50 ? 13.93 19.219 -1.755 1 91.94 50 SER B O 1
ATOM 1400 N N . SER B 1 51 ? 13.078 17.688 -0.428 1 94.06 51 SER B N 1
ATOM 1401 C CA . SER B 1 51 ? 14.227 16.781 -0.472 1 94.06 51 SER B CA 1
ATOM 1402 C C . SER B 1 51 ? 14.117 15.805 -1.645 1 94.06 51 SER B C 1
ATOM 1404 O O . SER B 1 51 ? 13.133 15.07 -1.763 1 94.06 51 SER B O 1
ATOM 1406 N N . PRO B 1 52 ? 15.188 15.664 -2.486 1 94.94 52 PRO B N 1
ATOM 1407 C CA . PRO B 1 52 ? 15.141 14.703 -3.584 1 94.94 52 PRO B CA 1
ATOM 1408 C C . PRO B 1 52 ? 15.031 13.258 -3.096 1 94.94 52 PRO B C 1
ATOM 1410 O O . PRO B 1 52 ? 14.422 12.422 -3.764 1 94.94 52 PRO B O 1
ATOM 1413 N N . PHE B 1 53 ? 15.594 13.008 -1.965 1 96.44 53 PHE B N 1
ATOM 1414 C CA . PHE B 1 53 ? 15.547 11.656 -1.407 1 96.44 53 PHE B CA 1
ATOM 1415 C C . PHE B 1 53 ? 14.109 11.25 -1.095 1 96.44 53 PHE B C 1
ATOM 1417 O O . PHE B 1 53 ? 13.641 10.203 -1.546 1 96.44 53 PHE B O 1
ATOM 1424 N N . TRP B 1 54 ? 13.422 12.094 -0.427 1 95 54 TRP B N 1
ATOM 1425 C CA . TRP B 1 54 ? 12.07 11.758 -0.009 1 95 54 TRP B CA 1
ATOM 1426 C C . TRP B 1 54 ? 11.102 11.805 -1.191 1 95 54 TRP B C 1
ATOM 1428 O O . TRP B 1 54 ? 10.148 11.031 -1.25 1 95 54 TRP B O 1
ATOM 1438 N N . GLN B 1 55 ? 11.367 12.664 -2.117 1 95.5 55 GLN B N 1
ATOM 1439 C CA . GLN B 1 55 ? 10.578 12.641 -3.344 1 95.5 55 GLN B CA 1
ATOM 1440 C C . GLN B 1 55 ? 10.711 11.305 -4.059 1 95.5 55 GLN B C 1
ATOM 1442 O O . GLN B 1 55 ? 9.711 10.727 -4.496 1 95.5 55 GLN B O 1
ATOM 1447 N N . THR B 1 56 ? 11.953 10.859 -4.16 1 97.56 56 THR B N 1
ATOM 1448 C CA . THR B 1 56 ? 12.195 9.586 -4.828 1 97.56 56 THR B CA 1
ATOM 1449 C C . THR B 1 56 ? 11.539 8.445 -4.066 1 97.56 56 THR B C 1
ATOM 1451 O O . THR B 1 56 ? 10.922 7.562 -4.672 1 97.56 56 THR B O 1
ATOM 1454 N N . TRP B 1 57 ? 11.633 8.484 -2.754 1 98 57 TRP B N 1
ATOM 1455 C CA . TRP B 1 57 ? 11.008 7.469 -1.915 1 98 57 TRP B CA 1
ATOM 1456 C C . TRP B 1 57 ? 9.516 7.379 -2.182 1 98 57 TRP B C 1
ATOM 1458 O O . TRP B 1 57 ? 8.984 6.297 -2.445 1 98 57 TRP B O 1
ATOM 1468 N N . ASP B 1 58 ? 8.898 8.531 -2.191 1 97.06 58 ASP B N 1
ATOM 1469 C CA . ASP B 1 58 ? 7.445 8.57 -2.328 1 97.06 58 ASP B CA 1
ATOM 1470 C C . ASP B 1 58 ? 7.02 8.242 -3.758 1 97.06 58 ASP B C 1
ATOM 1472 O O . ASP B 1 58 ? 5.977 7.621 -3.973 1 97.06 58 ASP B O 1
ATOM 1476 N N . LEU B 1 59 ? 7.828 8.625 -4.715 1 97.94 59 LEU B N 1
ATOM 1477 C CA . LEU B 1 59 ? 7.527 8.273 -6.098 1 97.94 59 LEU B CA 1
ATOM 1478 C C . LEU B 1 59 ? 7.656 6.773 -6.32 1 97.94 59 LEU B C 1
ATOM 1480 O O . LEU B 1 59 ? 6.809 6.164 -6.98 1 97.94 59 LEU B O 1
ATOM 1484 N N . LEU B 1 60 ? 8.695 6.211 -5.766 1 98.69 60 LEU B N 1
ATOM 1485 C CA . LEU B 1 60 ? 8.875 4.77 -5.902 1 98.69 60 LEU B CA 1
ATOM 1486 C C . LEU B 1 60 ? 7.727 4.016 -5.238 1 98.69 60 LEU B C 1
ATOM 1488 O O . LEU B 1 60 ? 7.207 3.051 -5.801 1 98.69 60 LEU B O 1
ATOM 1492 N N . LEU B 1 61 ? 7.371 4.457 -4.059 1 98.56 61 LEU B N 1
ATOM 1493 C CA . LEU B 1 61 ? 6.262 3.809 -3.369 1 98.56 61 LEU B CA 1
ATOM 1494 C C . LEU B 1 61 ? 4.98 3.906 -4.191 1 98.56 61 LEU B C 1
ATOM 1496 O O . LEU B 1 61 ? 4.277 2.91 -4.375 1 98.56 61 LEU B O 1
ATOM 1500 N N . LEU B 1 62 ? 4.715 5.07 -4.754 1 98.31 62 LEU B N 1
ATOM 1501 C CA . LEU B 1 62 ? 3.516 5.305 -5.551 1 98.31 62 LEU B CA 1
ATOM 1502 C C . LEU B 1 62 ? 3.512 4.43 -6.797 1 98.31 62 LEU B C 1
ATOM 1504 O O . LEU B 1 62 ? 2.555 3.693 -7.043 1 98.31 62 LEU B O 1
ATOM 1508 N N . TRP B 1 63 ? 4.582 4.402 -7.547 1 98.75 63 TRP B N 1
ATOM 1509 C CA . TRP B 1 63 ? 4.641 3.709 -8.828 1 98.75 63 TRP B CA 1
ATOM 1510 C C . TRP B 1 63 ? 4.641 2.197 -8.633 1 98.75 63 TRP B C 1
ATOM 1512 O O . TRP B 1 63 ? 3.883 1.479 -9.289 1 98.75 63 TRP B O 1
ATOM 1522 N N . LEU B 1 64 ? 5.434 1.732 -7.773 1 98.81 64 LEU B N 1
ATOM 1523 C CA . LEU B 1 64 ? 5.527 0.288 -7.594 1 98.81 64 LEU B CA 1
ATOM 1524 C C . LEU B 1 64 ? 4.258 -0.266 -6.953 1 98.81 64 LEU B C 1
ATOM 1526 O O . LEU B 1 64 ? 3.803 -1.354 -7.312 1 98.81 64 LEU B O 1
ATOM 1530 N N . ALA B 1 65 ? 3.689 0.444 -6.012 1 98.44 65 ALA B N 1
ATOM 1531 C CA . ALA B 1 65 ? 2.449 -0.025 -5.398 1 98.44 65 ALA B CA 1
ATOM 1532 C C . ALA B 1 65 ? 1.312 -0.055 -6.414 1 98.44 65 ALA B C 1
ATOM 1534 O O . ALA B 1 65 ? 0.56 -1.029 -6.484 1 98.44 65 ALA B O 1
ATOM 1535 N N . GLN B 1 66 ? 1.209 0.969 -7.207 1 98.38 66 GLN B N 1
ATOM 1536 C CA . GLN B 1 66 ? 0.124 1.056 -8.18 1 98.38 66 GLN B CA 1
ATOM 1537 C C . GLN B 1 66 ? 0.272 -0.008 -9.266 1 98.38 66 GLN B C 1
ATOM 1539 O O . GLN B 1 66 ? -0.707 -0.653 -9.648 1 98.38 66 GLN B O 1
ATOM 1544 N N . LEU B 1 67 ? 1.437 -0.206 -9.727 1 98.62 67 LEU B N 1
ATOM 1545 C CA . LEU B 1 67 ? 1.652 -1.191 -10.781 1 98.62 67 LEU B CA 1
ATOM 1546 C C . LEU B 1 67 ? 1.552 -2.609 -10.227 1 98.62 67 LEU B C 1
ATOM 1548 O O . LEU B 1 67 ? 1.021 -3.504 -10.891 1 98.62 67 LEU B O 1
ATOM 1552 N N . HIS B 1 68 ? 2.049 -2.811 -9.055 1 98.69 68 HIS B N 1
ATOM 1553 C CA . HIS B 1 68 ? 1.896 -4.094 -8.383 1 98.69 68 HIS B CA 1
ATOM 1554 C C . HIS B 1 68 ? 0.424 -4.438 -8.188 1 98.69 68 HIS B C 1
ATOM 1556 O O . HIS B 1 68 ? -0.029 -5.508 -8.602 1 98.69 68 HIS B O 1
ATOM 1562 N N . GLY B 1 69 ? -0.332 -3.564 -7.594 1 98.12 69 GLY B N 1
ATOM 1563 C CA . GLY B 1 69 ? -1.755 -3.777 -7.387 1 98.12 69 GLY B CA 1
ATOM 1564 C C . GLY B 1 69 ? -2.537 -3.879 -8.68 1 98.12 69 GLY B C 1
ATOM 1565 O O . GLY B 1 69 ? -3.48 -4.668 -8.781 1 98.12 69 GLY B O 1
ATOM 1566 N N . GLY B 1 70 ? -2.186 -3.02 -9.586 1 98.06 70 GLY B N 1
ATOM 1567 C CA . GLY B 1 70 ? -2.828 -3.088 -10.891 1 98.06 70 GLY B CA 1
ATOM 1568 C C . GLY B 1 70 ? -2.648 -4.43 -11.57 1 98.06 70 GLY B C 1
ATOM 1569 O O . GLY B 1 70 ? -3.598 -4.973 -12.141 1 98.06 70 GLY B O 1
ATOM 1570 N N . ASN B 1 71 ? -1.426 -4.918 -11.508 1 98.38 71 ASN B N 1
ATOM 1571 C CA . ASN B 1 71 ? -1.177 -6.223 -12.109 1 98.38 71 ASN B CA 1
ATOM 1572 C C . ASN B 1 71 ? -1.934 -7.328 -11.383 1 98.38 71 ASN B C 1
ATOM 1574 O O . ASN B 1 71 ? -2.41 -8.281 -12.008 1 98.38 71 ASN B O 1
ATOM 1578 N N . GLY B 1 72 ? -1.973 -7.258 -10.086 1 97.81 72 GLY B N 1
ATOM 1579 C CA . GLY B 1 72 ? -2.785 -8.211 -9.344 1 97.81 72 GLY B CA 1
ATOM 1580 C C . GLY B 1 72 ? -4.246 -8.195 -9.758 1 97.81 72 GLY B C 1
ATOM 1581 O O . GLY B 1 72 ? -4.852 -9.25 -9.953 1 97.81 72 GLY B O 1
ATOM 1582 N N . LEU B 1 73 ? -4.805 -7.074 -9.898 1 98.31 73 LEU B N 1
ATOM 1583 C CA . LEU B 1 73 ? -6.203 -6.953 -10.297 1 98.31 73 LEU B CA 1
ATOM 1584 C C . LEU B 1 73 ? -6.41 -7.453 -11.727 1 98.31 73 LEU B C 1
ATOM 1586 O O . LEU B 1 73 ? -7.449 -8.039 -12.039 1 98.31 73 LEU B O 1
ATOM 1590 N N . ARG B 1 74 ? -5.441 -7.117 -12.531 1 98.38 74 ARG B N 1
ATOM 1591 C CA . ARG B 1 74 ? -5.516 -7.633 -13.898 1 98.38 74 ARG B CA 1
ATOM 1592 C C . ARG B 1 74 ? -5.648 -9.156 -13.898 1 98.38 74 ARG B C 1
ATOM 1594 O O . ARG B 1 74 ? -6.449 -9.711 -14.656 1 98.38 74 ARG B O 1
ATOM 1601 N N . VAL B 1 75 ? -4.875 -9.836 -13.055 1 97.56 75 VAL B N 1
ATOM 1602 C CA . VAL B 1 75 ? -4.906 -11.297 -12.969 1 97.56 75 VAL B CA 1
ATOM 1603 C C . VAL B 1 75 ? -6.277 -11.758 -12.469 1 97.56 75 VAL B C 1
ATOM 1605 O O . VAL B 1 75 ? -6.848 -12.711 -13 1 97.56 75 VAL B O 1
ATOM 1608 N N . ILE B 1 76 ? -6.797 -11.062 -11.562 1 97.94 76 ILE B N 1
ATOM 1609 C CA . ILE B 1 76 ? -8.109 -11.414 -11.016 1 97.94 76 ILE B CA 1
ATOM 1610 C C . ILE B 1 76 ? -9.18 -11.219 -12.086 1 97.94 76 ILE B C 1
ATOM 1612 O O . ILE B 1 76 ? -10.055 -12.07 -12.258 1 97.94 76 ILE B O 1
ATOM 1616 N N . ILE B 1 77 ? -9.172 -10.133 -12.75 1 98 77 ILE B N 1
ATOM 1617 C CA . ILE B 1 77 ? -10.102 -9.875 -13.844 1 98 77 ILE B CA 1
ATOM 1618 C C . ILE B 1 77 ? -10.016 -10.992 -14.875 1 98 77 ILE B C 1
ATOM 1620 O O . ILE B 1 77 ? -11.039 -11.523 -15.312 1 98 77 ILE B O 1
ATOM 1624 N N . ASP B 1 78 ? -8.797 -11.43 -15.211 1 96.81 78 ASP B N 1
ATOM 1625 C CA . ASP B 1 78 ? -8.578 -12.484 -16.203 1 96.81 78 ASP B CA 1
ATOM 1626 C C . ASP B 1 78 ? -9.133 -13.82 -15.719 1 96.81 78 ASP B C 1
ATOM 1628 O O . ASP B 1 78 ? -9.68 -14.594 -16.5 1 96.81 78 ASP B O 1
ATOM 1632 N N . ASP B 1 79 ? -9.117 -13.961 -14.477 1 97.06 79 ASP B N 1
ATOM 1633 C CA . ASP B 1 79 ? -9.531 -15.242 -13.914 1 97.06 79 ASP B CA 1
ATOM 1634 C C . ASP B 1 79 ? -11.055 -15.32 -13.797 1 97.06 79 ASP B C 1
ATOM 1636 O O . ASP B 1 79 ? -11.633 -16.406 -13.914 1 97.06 79 ASP B O 1
ATOM 1640 N N . TYR B 1 80 ? -11.703 -14.18 -13.648 1 96.94 80 TYR B N 1
ATOM 1641 C CA . TYR B 1 80 ? -13.094 -14.273 -13.211 1 96.94 80 TYR B CA 1
ATOM 1642 C C . TYR B 1 80 ? -14.031 -13.672 -14.25 1 96.94 80 TYR B C 1
ATOM 1644 O O . TYR B 1 80 ? -15.25 -13.828 -14.156 1 96.94 80 TYR B O 1
ATOM 1652 N N . SER B 1 81 ? -13.461 -12.969 -15.203 1 97.38 81 SER B N 1
ATOM 1653 C CA . SER B 1 81 ? -14.32 -12.438 -16.25 1 97.38 81 SER B CA 1
ATOM 1654 C C . SER B 1 81 ? -14.719 -13.523 -17.25 1 97.38 81 SER B C 1
ATOM 1656 O O . SER B 1 81 ? -13.852 -14.156 -17.859 1 97.38 81 SER B O 1
ATOM 1658 N N . ARG B 1 82 ? -16.016 -13.609 -17.562 1 97.25 82 ARG B N 1
ATOM 1659 C CA . ARG B 1 82 ? -16.516 -14.648 -18.453 1 97.25 82 ARG B CA 1
ATOM 1660 C C . ARG B 1 82 ? -16.781 -14.102 -19.844 1 97.25 82 ARG B C 1
ATOM 1662 O O . ARG B 1 82 ? -16.734 -14.844 -20.828 1 97.25 82 ARG B O 1
ATOM 1669 N N . LYS B 1 83 ? -17.203 -12.812 -19.875 1 98.06 83 LYS B N 1
ATOM 1670 C CA . LYS B 1 83 ? -17.5 -12.18 -21.156 1 98.06 83 LYS B CA 1
ATOM 1671 C C . LYS B 1 83 ? -16.359 -11.25 -21.594 1 98.06 83 LYS B C 1
ATOM 1673 O O . LYS B 1 83 ? -15.766 -10.57 -20.75 1 98.06 83 LYS B O 1
ATOM 1678 N N . ASP B 1 84 ? -16.203 -11.219 -22.828 1 97.75 84 ASP B N 1
ATOM 1679 C CA . ASP B 1 84 ? -15.156 -10.359 -23.375 1 97.75 84 ASP B CA 1
ATOM 1680 C C . ASP B 1 84 ? -15.453 -8.891 -23.094 1 97.75 84 ASP B C 1
ATOM 1682 O O . ASP B 1 84 ? -14.539 -8.109 -22.812 1 97.75 84 ASP B O 1
ATOM 1686 N N . SER B 1 85 ? -16.625 -8.531 -23.156 1 98.19 85 SER B N 1
ATOM 1687 C CA . SER B 1 85 ? -16.984 -7.145 -22.891 1 98.19 85 SER B CA 1
ATOM 1688 C C . SER B 1 85 ? -16.703 -6.762 -21.438 1 98.19 85 SER B C 1
ATOM 1690 O O . SER B 1 85 ? -16.172 -5.684 -21.172 1 98.19 85 SER B O 1
ATOM 1692 N N . THR B 1 86 ? -17.047 -7.637 -20.5 1 98.31 86 THR B N 1
ATOM 1693 C CA . THR B 1 86 ? -16.75 -7.406 -19.094 1 98.31 86 THR B CA 1
ATOM 1694 C C . THR B 1 86 ? -15.25 -7.258 -18.875 1 98.31 86 THR B C 1
ATOM 1696 O O . THR B 1 86 ? -14.805 -6.324 -18.203 1 98.31 86 THR B O 1
ATOM 1699 N N . ARG B 1 87 ? -14.484 -8.109 -19.453 1 98.44 87 ARG B N 1
ATOM 1700 C CA . ARG B 1 87 ? -13.031 -8.086 -19.344 1 98.44 87 ARG B CA 1
ATOM 1701 C C . ARG B 1 87 ? -12.469 -6.777 -19.891 1 98.44 87 ARG B C 1
ATOM 1703 O O . ARG B 1 87 ? -11.594 -6.164 -19.281 1 98.44 87 ARG B O 1
ATOM 1710 N N . PHE B 1 88 ? -13.023 -6.383 -21.047 1 98.62 88 PHE B N 1
ATOM 1711 C CA . PHE B 1 88 ? -12.57 -5.152 -21.688 1 98.62 88 PHE B CA 1
ATOM 1712 C C . PHE B 1 88 ? -12.844 -3.947 -20.797 1 98.62 88 PHE B C 1
ATOM 1714 O O . PHE B 1 88 ? -11.945 -3.143 -20.547 1 98.62 88 PHE B O 1
ATOM 1721 N N . TRP B 1 89 ? -14 -3.826 -20.312 1 98.31 89 TRP B N 1
ATOM 1722 C CA . TRP B 1 89 ? -14.375 -2.631 -19.562 1 98.31 89 TRP B CA 1
ATOM 1723 C C . TRP B 1 89 ? -13.68 -2.59 -18.203 1 98.31 89 TRP B C 1
ATOM 1725 O O . TRP B 1 89 ? -13.289 -1.52 -17.734 1 98.31 89 TRP B O 1
ATOM 1735 N N . LEU B 1 90 ? -13.531 -3.727 -17.547 1 98.31 90 LEU B N 1
ATOM 1736 C CA . LEU B 1 90 ? -12.844 -3.773 -16.266 1 98.31 90 LEU B CA 1
ATOM 1737 C C . LEU B 1 90 ? -11.367 -3.432 -16.422 1 98.31 90 LEU B C 1
ATOM 1739 O O . LEU B 1 90 ? -10.812 -2.668 -15.625 1 98.31 90 LEU B O 1
ATOM 1743 N N . ASN B 1 91 ? -10.789 -3.945 -17.5 1 98.5 91 ASN B N 1
ATOM 1744 C CA . ASN B 1 91 ? -9.383 -3.625 -17.719 1 98.5 91 ASN B CA 1
ATOM 1745 C C . ASN B 1 91 ? -9.203 -2.17 -18.141 1 98.5 91 ASN B C 1
ATOM 1747 O O . ASN B 1 91 ? -8.195 -1.541 -17.812 1 98.5 91 ASN B O 1
ATOM 1751 N N . SER B 1 92 ? -10.125 -1.631 -18.906 1 98.69 92 SER B N 1
ATOM 1752 C CA . SER B 1 92 ? -10.062 -0.218 -19.266 1 98.69 92 SER B CA 1
ATOM 1753 C C . SER B 1 92 ? -10.156 0.672 -18.031 1 98.69 92 SER B C 1
ATOM 1755 O O . SER B 1 92 ? -9.383 1.618 -17.875 1 98.69 92 SER B O 1
ATOM 1757 N N . LEU B 1 93 ? -11.109 0.369 -17.203 1 98.12 93 LEU B N 1
ATOM 1758 C CA . LEU B 1 93 ? -11.25 1.123 -15.953 1 98.12 93 LEU B CA 1
ATOM 1759 C C . LEU B 1 93 ? -9.984 1.03 -15.109 1 98.12 93 LEU B C 1
ATOM 1761 O O . LEU B 1 93 ? -9.547 2.025 -14.531 1 98.12 93 LEU B O 1
ATOM 1765 N N . LEU B 1 94 ? -9.453 -0.122 -15.055 1 98.06 94 LEU B N 1
ATOM 1766 C CA . LEU B 1 94 ? -8.227 -0.344 -14.297 1 98.06 94 LEU B CA 1
ATOM 1767 C C . LEU B 1 94 ? -7.086 0.514 -14.844 1 98.06 94 LEU B C 1
ATOM 1769 O O . LEU B 1 94 ? -6.438 1.241 -14.094 1 98.06 94 LEU B O 1
ATOM 1773 N N . VAL B 1 95 ? -6.84 0.474 -16.172 1 98.25 95 VAL B N 1
ATOM 1774 C CA . VAL B 1 95 ? -5.742 1.208 -16.797 1 98.25 95 VAL B CA 1
ATOM 1775 C C . VAL B 1 95 ? -5.953 2.709 -16.609 1 98.25 95 VAL B C 1
ATOM 1777 O O . VAL B 1 95 ? -5.012 3.438 -16.281 1 98.25 95 VAL B O 1
ATOM 1780 N N . VAL B 1 96 ? -7.117 3.191 -16.75 1 98 96 VAL B N 1
ATOM 1781 C CA . VAL B 1 96 ? -7.426 4.609 -16.594 1 98 96 VAL B CA 1
ATOM 1782 C C . VAL B 1 96 ? -7.156 5.043 -15.156 1 98 96 VAL B C 1
ATOM 1784 O O . VAL B 1 96 ? -6.559 6.098 -14.93 1 98 96 VAL B O 1
ATOM 1787 N N . SER B 1 97 ? -7.605 4.234 -14.234 1 96.88 97 SER B N 1
ATOM 1788 C CA . SER B 1 97 ? -7.391 4.559 -12.828 1 96.88 97 SER B CA 1
ATOM 1789 C C . SER B 1 97 ? -5.902 4.617 -12.5 1 96.88 97 SER B C 1
ATOM 1791 O O . SER B 1 97 ? -5.457 5.52 -11.781 1 96.88 97 SER B O 1
ATOM 1793 N N . ILE B 1 98 ? -5.121 3.715 -13.055 1 97.62 98 ILE B N 1
ATOM 1794 C CA . ILE B 1 98 ? -3.689 3.66 -12.789 1 97.62 98 ILE B CA 1
ATOM 1795 C C . ILE B 1 98 ? -3.006 4.883 -13.391 1 97.62 98 ILE B C 1
ATOM 1797 O O . ILE B 1 98 ? -2.25 5.582 -12.711 1 97.62 98 ILE B O 1
ATOM 1801 N N . VAL B 1 99 ? -3.277 5.133 -14.617 1 97.75 99 VAL B N 1
ATOM 1802 C CA . VAL B 1 99 ? -2.643 6.246 -15.312 1 97.7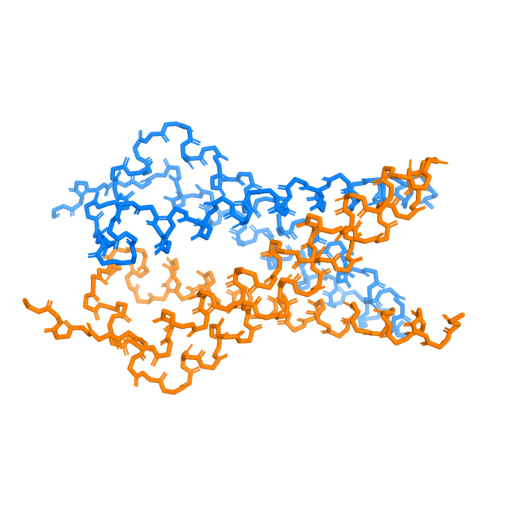5 99 VAL B CA 1
ATOM 1803 C C . VAL B 1 99 ? -3.018 7.562 -14.648 1 97.75 99 VAL B C 1
ATOM 1805 O O . VAL B 1 99 ? -2.162 8.422 -14.43 1 97.75 99 VAL B O 1
ATOM 1808 N N . PHE B 1 100 ? -4.254 7.727 -14.305 1 96.19 100 PHE B N 1
ATOM 1809 C CA . PHE B 1 100 ? -4.719 8.945 -13.6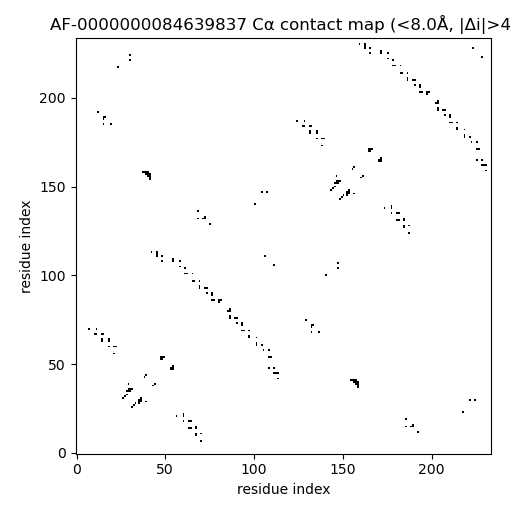56 1 96.19 100 PHE B CA 1
ATOM 1810 C C . PHE B 1 100 ? -4 9.156 -12.328 1 96.19 100 PHE B C 1
ATOM 1812 O O . PHE B 1 100 ? -3.457 10.234 -12.07 1 96.19 100 PHE B O 1
ATOM 1819 N N 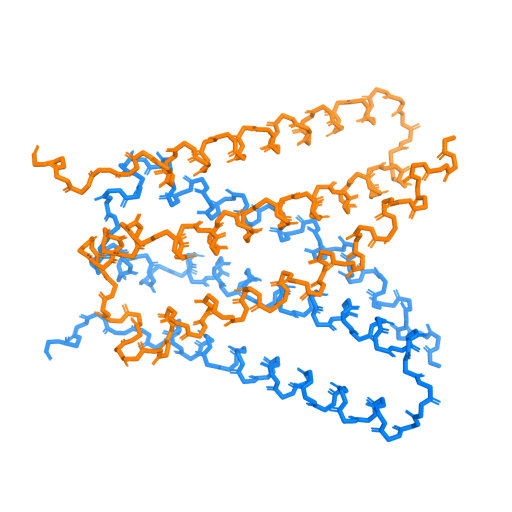. THR B 1 101 ? -3.961 8.156 -11.531 1 95.62 101 THR B N 1
ATOM 1820 C CA . THR B 1 101 ? -3.369 8.266 -10.203 1 95.62 101 THR B CA 1
ATOM 1821 C C . THR B 1 101 ? -1.868 8.516 -10.297 1 95.62 101 THR B C 1
ATOM 1823 O O . THR B 1 101 ? -1.327 9.359 -9.578 1 95.62 101 THR B O 1
ATOM 1826 N N . LEU B 1 102 ? -1.197 7.828 -11.148 1 97.38 102 LEU B N 1
ATOM 1827 C CA . LEU B 1 102 ? 0.244 8 -11.297 1 97.38 102 LEU B CA 1
ATOM 1828 C C . LEU B 1 102 ? 0.577 9.383 -11.836 1 97.38 102 LEU B C 1
ATOM 1830 O O . LEU B 1 102 ? 1.511 10.031 -11.359 1 97.38 102 LEU B O 1
ATOM 1834 N N . ALA B 1 103 ? -0.194 9.812 -12.781 1 96.5 103 ALA B N 1
ATOM 1835 C CA . ALA B 1 103 ? 0.037 11.141 -13.336 1 96.5 103 ALA B CA 1
ATOM 1836 C C . ALA B 1 103 ? -0.233 12.227 -12.297 1 96.5 103 ALA B C 1
ATOM 1838 O O . ALA B 1 103 ? 0.591 13.125 -12.102 1 96.5 103 ALA B O 1
ATOM 1839 N N . LEU B 1 104 ? -1.332 12.148 -11.648 1 93 104 LEU B N 1
ATOM 1840 C CA . LEU B 1 104 ? -1.712 13.141 -10.656 1 93 104 LEU B CA 1
ATOM 1841 C C . LEU B 1 104 ? -0.745 13.133 -9.477 1 93 104 LEU B C 1
ATOM 1843 O O . LEU B 1 104 ? -0.279 14.188 -9.039 1 93 104 LEU B O 1
ATOM 1847 N N . GLY B 1 105 ? -0.479 11.945 -8.922 1 93.69 105 GLY B N 1
ATOM 1848 C CA . GLY B 1 105 ? 0.444 11.844 -7.805 1 93.69 105 GLY B CA 1
ATOM 1849 C C . GLY B 1 105 ? 1.831 12.367 -8.125 1 93.69 105 GLY B C 1
ATOM 1850 O O . GLY B 1 105 ? 2.436 13.07 -7.32 1 93.69 105 GLY B O 1
ATOM 1851 N N . SER B 1 106 ? 2.289 11.977 -9.32 1 95.56 106 SER B N 1
ATOM 1852 C CA . SER B 1 106 ? 3.598 12.469 -9.734 1 95.56 106 SER B CA 1
ATOM 1853 C C . SER B 1 106 ? 3.592 13.984 -9.906 1 95.56 106 SER B C 1
ATOM 1855 O O . SER B 1 106 ? 4.523 14.664 -9.477 1 95.56 106 SER B O 1
ATOM 1857 N N . TYR B 1 107 ? 2.539 14.477 -10.5 1 93.31 107 TYR B N 1
ATOM 1858 C CA . TYR B 1 107 ? 2.42 15.922 -10.703 1 93.31 107 TYR B CA 1
ATOM 1859 C C . TYR B 1 107 ? 2.436 16.656 -9.375 1 93.31 107 TYR B C 1
ATOM 1861 O O . TYR B 1 107 ? 3.193 17.625 -9.195 1 93.31 107 TYR B O 1
ATOM 1869 N N . VAL B 1 108 ? 1.685 16.219 -8.445 1 89.31 108 VAL B N 1
ATOM 1870 C CA . VAL B 1 108 ? 1.571 16.875 -7.148 1 89.31 108 VAL B CA 1
ATOM 1871 C C . VAL B 1 108 ? 2.904 16.797 -6.406 1 89.31 108 VAL B C 1
ATOM 1873 O O . VAL B 1 108 ? 3.367 17.797 -5.84 1 89.31 108 VAL B O 1
ATOM 1876 N N . LEU B 1 109 ? 3.535 15.688 -6.488 1 90.94 109 LEU B N 1
ATOM 1877 C CA . LEU B 1 109 ? 4.777 15.469 -5.754 1 90.94 109 LEU B CA 1
ATOM 1878 C C . LEU B 1 109 ? 5.91 16.297 -6.348 1 90.94 109 LEU B C 1
ATOM 1880 O O . LEU B 1 109 ? 6.695 16.906 -5.613 1 90.94 109 LEU B O 1
ATOM 1884 N N . LEU B 1 110 ? 5.91 16.406 -7.609 1 91.69 110 LEU B N 1
ATOM 1885 C CA . LEU B 1 110 ? 7.062 17.016 -8.273 1 91.69 110 LEU B CA 1
ATOM 1886 C C . LEU B 1 110 ? 6.875 18.516 -8.414 1 91.69 110 LEU B C 1
ATOM 1888 O O . LEU B 1 110 ? 7.844 19.25 -8.641 1 91.69 110 LEU B O 1
ATOM 1892 N N . THR B 1 111 ? 5.645 18.984 -8.195 1 87.19 111 THR B N 1
ATOM 1893 C CA . THR B 1 111 ? 5.422 20.422 -8.367 1 87.19 111 THR B CA 1
ATOM 1894 C C . THR B 1 111 ? 4.984 21.062 -7.051 1 87.19 111 THR B C 1
ATOM 1896 O O . THR B 1 111 ? 4.52 22.203 -7.035 1 87.19 111 THR B O 1
ATOM 1899 N N . PHE B 1 112 ? 5.09 20.281 -6.09 1 81.44 112 PHE B N 1
ATOM 1900 C CA . PHE B 1 112 ? 4.68 20.812 -4.793 1 81.44 112 PHE B CA 1
ATOM 1901 C C . PHE B 1 112 ? 5.449 22.078 -4.461 1 81.44 112 PHE B C 1
ATOM 1903 O O . PHE B 1 112 ? 6.68 22.109 -4.535 1 81.44 112 PHE B O 1
ATOM 1910 N N . ASP B 1 113 ? 4.652 23.172 -4.258 1 75.81 113 ASP B N 1
ATOM 1911 C CA . ASP B 1 113 ? 5.207 24.469 -3.902 1 75.81 113 ASP B CA 1
ATOM 1912 C C . ASP B 1 113 ? 4.617 24.969 -2.586 1 75.81 113 ASP B C 1
ATOM 1914 O O . ASP B 1 113 ? 3.426 25.281 -2.51 1 75.81 113 ASP B O 1
ATOM 1918 N N . ALA B 1 114 ? 5.41 24.922 -1.505 1 68.06 114 ALA B N 1
ATOM 1919 C CA . ALA B 1 114 ? 4.977 25.312 -0.163 1 68.06 114 ALA B CA 1
ATOM 1920 C C . ALA B 1 114 ? 4.707 26.812 -0.082 1 68.06 114 ALA B C 1
ATOM 1922 O O . ALA B 1 114 ? 4.082 27.281 0.87 1 68.06 114 ALA B O 1
ATOM 1923 N N . ASN B 1 115 ? 5.324 27.516 -0.965 1 60.66 115 ASN B N 1
ATOM 1924 C CA . ASN B 1 115 ? 5.191 28.969 -0.915 1 60.66 115 ASN B CA 1
ATOM 1925 C C . ASN B 1 115 ? 3.824 29.422 -1.417 1 60.66 115 ASN B C 1
ATOM 1927 O O . ASN B 1 115 ? 3.6 30.625 -1.618 1 60.66 115 ASN B O 1
ATOM 1931 N N . ILE B 1 116 ? 2.949 28.562 -1.656 1 50.28 116 ILE B N 1
ATOM 1932 C CA . ILE B 1 116 ? 1.692 29.109 -2.156 1 50.28 116 ILE B CA 1
ATOM 1933 C C . ILE B 1 116 ? 0.967 29.844 -1.031 1 50.28 116 ILE B C 1
ATOM 1935 O O . ILE B 1 116 ? 0.507 29.219 -0.069 1 50.28 116 ILE B O 1
ATOM 1939 N N . SER B 1 117 ? 1.465 30.875 -0.394 1 37.31 117 SER B N 1
ATOM 1940 C CA . SER B 1 117 ? 0.831 31.953 0.358 1 37.31 117 SER B CA 1
ATOM 1941 C C . SER B 1 117 ? -0.396 32.5 -0.372 1 37.31 117 SER B C 1
ATOM 1943 O O . SER B 1 117 ? -0.443 32.5 -1.604 1 37.31 117 SER B O 1
#

Radius of gyration: 19.0 Å; Cα contacts (8 Å, |Δi|>4): 151; chains: 2; bounding box: 36×60×49 Å